Protein AF-A0A176ZAY9-F1 (afdb_monomer)

Nearest PDB structures (foldseek):
  6zvt-assembly1_A  TM=3.114E-01  e=1.699E+00  Nostoc punctiforme
  6zw4-assembly1_SA  TM=3.081E-01  e=3.033E+00  Nostoc punctiforme
  6zw4-assembly1_EB  TM=3.081E-01  e=3.033E+00  Nostoc punctiforme
  6zw4-assembly1_QB  TM=3.081E-01  e=3.033E+00  Nostoc punctiforme
  6zw4-assembly1_CC  TM=3.081E-01  e=3.033E+00  Nostoc punctiforme

Mean predicted aligned error: 6.56 Å

Solvent-accessible surface area (backbone atoms only — not comparable to full-atom values): 14180 Å² total; per-residue (Å²): 135,81,75,88,79,65,66,82,66,85,72,76,60,61,54,69,66,56,54,40,58,75,58,61,39,64,72,71,72,50,91,67,49,77,30,59,47,98,86,69,45,71,36,58,41,98,88,67,48,77,28,38,33,54,53,30,40,31,22,50,51,52,45,52,55,54,42,37,75,42,42,63,56,52,50,48,36,54,52,50,23,52,49,23,52,52,50,31,61,62,43,51,61,55,47,50,53,52,49,52,52,46,51,52,46,42,73,72,73,45,69,80,77,54,73,68,52,55,52,54,49,48,57,48,51,52,50,36,48,52,21,31,55,48,20,26,51,32,28,31,54,46,29,39,53,54,27,53,53,52,51,49,32,32,63,57,36,65,27,71,84,44,44,63,74,35,46,50,66,45,77,84,37,8,50,63,48,44,34,42,23,40,22,47,52,56,76,39,42,72,59,58,75,70,41,81,77,62,51,75,70,55,42,53,28,50,51,46,52,50,40,55,45,62,93,54,80,76,79,54,100,79,44,39,45,70,38,42,56,50,48,34,65,55,7,76,73,38,69,66,43,30,50,46,40,53,45,45,25,54,46,44,41,30,51,57,40,46,73,70,60,129

pLDDT: mean 89.12, std 12.12, range [35.34, 98.62]

Organism: NCBI:txid1497615

Structure (mmCIF, N/CA/C/O backbone):
data_AF-A0A176ZAY9-F1
#
_entry.id   AF-A0A176ZAY9-F1
#
loop_
_atom_site.group_PDB
_atom_site.id
_atom_site.type_symbol
_atom_site.label_atom_id
_atom_site.label_alt_id
_atom_site.label_comp_id
_atom_site.label_asym_id
_atom_site.label_entity_id
_atom_site.label_seq_id
_atom_site.pdbx_PDB_ins_code
_atom_site.Cartn_x
_atom_site.Cartn_y
_atom_site.Cartn_z
_atom_site.occupancy
_atom_site.B_iso_or_equiv
_atom_site.auth_seq_id
_atom_site.auth_comp_id
_atom_site.auth_asym_id
_atom_site.auth_atom_id
_atom_site.pdbx_PDB_model_num
ATOM 1 N N . MET A 1 1 ? -2.050 -6.296 -25.784 1.00 35.72 1 MET A N 1
ATOM 2 C CA . MET A 1 1 ? -2.347 -4.854 -25.916 1.00 35.72 1 MET A CA 1
ATOM 3 C C . MET A 1 1 ? -3.396 -4.526 -24.875 1.00 35.72 1 MET A C 1
ATOM 5 O O . MET A 1 1 ? -4.511 -5.006 -25.009 1.00 35.72 1 MET A O 1
ATOM 9 N N . ILE A 1 2 ? -3.020 -3.829 -23.804 1.00 40.28 2 ILE A N 1
ATOM 10 C CA . ILE A 1 2 ? -3.991 -3.244 -22.875 1.00 40.28 2 ILE A CA 1
ATOM 11 C C . ILE A 1 2 ? -4.245 -1.840 -23.416 1.00 40.28 2 ILE A C 1
ATOM 13 O O . ILE A 1 2 ? -3.297 -1.080 -23.598 1.00 40.28 2 ILE A O 1
ATOM 17 N N . ASP A 1 3 ? -5.491 -1.554 -23.774 1.00 35.34 3 ASP A N 1
ATOM 18 C CA . ASP A 1 3 ? -5.907 -0.250 -24.278 1.00 35.34 3 ASP A CA 1
ATOM 19 C C . ASP A 1 3 ? -5.812 0.783 -23.145 1.00 35.34 3 ASP A C 1
ATOM 21 O O . ASP A 1 3 ? -6.581 0.750 -22.187 1.00 35.34 3 ASP A O 1
ATOM 25 N N . THR A 1 4 ? -4.822 1.671 -23.229 1.00 46.31 4 THR A N 1
ATOM 26 C CA . THR A 1 4 ? -4.553 2.733 -22.249 1.00 46.31 4 THR A CA 1
ATOM 27 C C . THR A 1 4 ? -5.473 3.948 -22.407 1.00 46.31 4 THR A C 1
ATOM 29 O O . THR A 1 4 ? -5.314 4.924 -21.677 1.00 46.31 4 THR A O 1
ATOM 32 N N . THR A 1 5 ? -6.443 3.905 -23.332 1.00 42.66 5 THR A N 1
ATOM 33 C CA . THR A 1 5 ? -7.444 4.969 -23.532 1.00 42.66 5 THR A CA 1
ATOM 34 C C . THR A 1 5 ? -8.812 4.654 -22.934 1.00 42.66 5 THR A C 1
ATOM 36 O O . THR A 1 5 ? -9.703 5.506 -22.955 1.00 42.66 5 THR A O 1
ATOM 39 N N . ALA A 1 6 ? -8.986 3.465 -22.351 1.00 48.03 6 ALA A N 1
ATOM 40 C CA . ALA A 1 6 ? -10.211 3.131 -21.648 1.00 48.03 6 ALA A CA 1
ATOM 41 C C . ALA A 1 6 ? -10.359 4.045 -20.422 1.00 48.03 6 ALA A C 1
ATOM 43 O O . ALA A 1 6 ? -9.563 3.980 -19.482 1.00 48.03 6 ALA A O 1
ATOM 44 N N . GLN A 1 7 ? -11.399 4.890 -20.424 1.00 46.78 7 GLN A N 1
ATOM 45 C CA . GLN A 1 7 ? -11.937 5.458 -19.186 1.00 46.78 7 GLN A CA 1
ATOM 46 C C . GLN A 1 7 ? -12.026 4.345 -18.131 1.00 46.78 7 GLN A C 1
ATOM 48 O O . GLN A 1 7 ? -12.284 3.197 -18.517 1.00 46.78 7 GLN A O 1
ATOM 53 N N . PRO A 1 8 ? -11.829 4.640 -16.827 1.00 52.94 8 PRO A N 1
ATOM 54 C CA . PRO A 1 8 ? -12.069 3.637 -15.800 1.00 52.94 8 PRO A CA 1
ATOM 55 C C . PRO A 1 8 ? -13.447 3.025 -16.090 1.00 52.94 8 PRO A C 1
ATOM 57 O O . PRO A 1 8 ? -14.407 3.792 -16.222 1.00 52.94 8 PRO A O 1
ATOM 60 N N . PRO A 1 9 ? -13.539 1.696 -16.309 1.00 55.09 9 PRO A N 1
ATOM 61 C CA . PRO A 1 9 ? -14.812 1.057 -16.627 1.00 55.09 9 PRO A CA 1
ATOM 62 C C . PRO A 1 9 ? -15.819 1.512 -15.579 1.00 55.09 9 PRO A C 1
ATOM 64 O O . PRO A 1 9 ? -15.410 1.607 -14.420 1.00 55.09 9 PRO A O 1
ATOM 67 N N . GLU A 1 10 ? -17.061 1.843 -15.980 1.00 58.34 10 GLU A N 1
ATOM 68 C CA . GLU A 1 10 ? -18.122 2.314 -15.072 1.00 58.34 10 GLU A CA 1
ATOM 69 C C . GLU A 1 10 ? -17.976 1.602 -13.732 1.00 58.34 10 GLU A C 1
ATOM 71 O O . GLU A 1 10 ? -18.162 0.385 -13.640 1.00 58.34 10 GLU A O 1
ATOM 76 N N . ALA A 1 11 ? -17.476 2.344 -12.741 1.00 63.84 11 ALA A N 1
ATOM 77 C CA . ALA A 1 11 ? -16.848 1.739 -11.584 1.00 63.84 11 ALA A CA 1
ATOM 78 C C . ALA A 1 11 ? -17.949 1.149 -10.711 1.00 63.84 11 ALA A C 1
ATOM 80 O O . ALA A 1 11 ? -18.519 1.826 -9.855 1.00 63.84 11 ALA A O 1
ATOM 81 N N . ARG A 1 12 ? -18.302 -0.111 -10.973 1.00 82.12 12 ARG A N 1
ATOM 82 C CA . ARG A 1 12 ? -19.304 -0.824 -10.196 1.00 82.12 12 ARG A CA 1
ATOM 83 C C . ARG A 1 12 ? -18.754 -0.978 -8.787 1.00 82.12 12 ARG A C 1
ATOM 85 O O . ARG A 1 12 ? -17.844 -1.764 -8.549 1.00 82.12 12 ARG A O 1
ATOM 92 N N . ILE A 1 13 ? -19.308 -0.193 -7.870 1.00 90.62 13 ILE A N 1
ATOM 93 C CA . ILE A 1 13 ? -18.961 -0.244 -6.455 1.00 90.62 13 ILE A CA 1
ATOM 94 C C . ILE A 1 13 ? -19.361 -1.624 -5.936 1.00 90.62 13 ILE A C 1
ATOM 96 O O . ILE A 1 13 ? -20.539 -1.991 -5.994 1.00 90.62 13 ILE A O 1
ATOM 100 N N . THR A 1 14 ? -18.389 -2.377 -5.424 1.00 92.69 14 THR A N 1
ATOM 101 C CA . THR A 1 14 ? -18.628 -3.673 -4.784 1.00 92.69 14 THR A CA 1
ATOM 102 C C . THR A 1 14 ? -19.652 -3.485 -3.658 1.00 92.69 14 THR A C 1
ATOM 104 O O . THR A 1 14 ? -19.497 -2.561 -2.852 1.00 92.69 14 THR A O 1
ATOM 107 N N . PRO A 1 15 ? -20.740 -4.268 -3.591 1.00 95.62 15 PRO A N 1
ATOM 108 C CA . PRO A 1 15 ? -21.687 -4.221 -2.478 1.00 95.62 15 PRO A CA 1
ATOM 109 C C . PRO A 1 15 ? -21.010 -4.420 -1.115 1.00 95.62 15 PRO A C 1
ATOM 111 O O . PRO A 1 15 ? -19.945 -5.022 -1.019 1.00 95.62 15 PRO A O 1
ATOM 114 N N . TYR A 1 16 ? -21.613 -3.878 -0.053 1.00 95.19 16 TYR A N 1
ATOM 115 C CA . TYR A 1 16 ? -21.033 -3.932 1.295 1.00 95.19 16 TYR A CA 1
ATOM 116 C C . TYR A 1 16 ? -20.861 -5.373 1.773 1.00 95.19 16 TYR A C 1
ATOM 118 O O . TYR A 1 16 ? -19.754 -5.784 2.124 1.00 95.19 16 TYR A O 1
ATOM 126 N N . ASP A 1 17 ? -21.945 -6.141 1.695 1.00 95.56 17 ASP A N 1
ATOM 127 C CA . ASP A 1 17 ? -21.980 -7.530 2.143 1.00 95.56 17 ASP A CA 1
ATOM 128 C C . ASP A 1 17 ? -21.009 -8.408 1.350 1.00 95.56 17 ASP A C 1
ATOM 130 O O . ASP A 1 17 ? -20.412 -9.324 1.909 1.00 95.56 17 ASP A O 1
ATOM 134 N N . ASP A 1 18 ? -20.782 -8.100 0.071 1.00 96.69 18 ASP A N 1
ATOM 135 C CA . ASP A 1 18 ? -19.824 -8.828 -0.762 1.00 96.69 18 ASP A CA 1
ATOM 136 C C . ASP A 1 18 ? -18.393 -8.663 -0.233 1.00 96.69 18 ASP A C 1
ATOM 138 O O . ASP A 1 18 ? -17.663 -9.648 -0.139 1.00 96.69 18 ASP A O 1
ATOM 142 N N . VAL A 1 19 ? -18.000 -7.455 0.193 1.00 96.62 19 VAL A N 1
ATOM 143 C CA . VAL A 1 19 ? -16.683 -7.218 0.817 1.00 96.62 19 VAL A CA 1
ATOM 144 C C . VAL A 1 19 ? -16.588 -7.921 2.171 1.00 96.62 19 VAL A C 1
ATOM 146 O O . VAL A 1 19 ? -15.608 -8.619 2.438 1.00 96.62 19 VAL A O 1
ATOM 149 N N . VAL A 1 20 ? -17.611 -7.780 3.020 1.00 97.31 20 VAL A N 1
ATOM 150 C CA . VAL A 1 20 ? -17.654 -8.424 4.345 1.00 97.31 20 VAL A CA 1
ATOM 151 C C . VAL A 1 20 ? -17.528 -9.942 4.230 1.00 97.31 20 VAL A C 1
ATOM 153 O O . VAL A 1 20 ? -16.790 -10.568 4.997 1.00 97.31 20 VAL A O 1
ATOM 156 N N . ASN A 1 21 ? -18.213 -10.540 3.256 1.00 97.06 21 ASN A N 1
ATOM 157 C CA . ASN A 1 21 ? -18.190 -11.976 3.025 1.00 97.06 21 ASN A CA 1
ATOM 158 C C . ASN A 1 21 ? -16.881 -12.443 2.388 1.00 97.06 21 ASN A C 1
ATOM 160 O O . ASN A 1 21 ? -16.306 -13.416 2.876 1.00 97.06 21 ASN A O 1
ATOM 164 N N . ALA A 1 22 ? -16.385 -11.746 1.360 1.00 96.50 22 ALA A N 1
ATOM 165 C CA . ALA A 1 22 ? -15.157 -12.113 0.655 1.00 96.50 22 ALA A CA 1
ATOM 166 C C . ALA A 1 22 ? -13.940 -12.180 1.588 1.00 96.50 22 ALA A C 1
ATOM 168 O O . ALA A 1 22 ? -13.120 -13.086 1.459 1.00 96.50 22 ALA A O 1
ATOM 169 N N . TYR A 1 23 ? -13.852 -11.263 2.556 1.00 97.19 23 TYR A N 1
ATOM 170 C CA . TYR A 1 23 ? -12.728 -11.191 3.495 1.00 97.19 23 TYR A CA 1
ATOM 171 C C . TYR A 1 23 ? -13.061 -11.700 4.904 1.00 97.19 23 TYR A C 1
ATOM 173 O O . TYR A 1 23 ? -12.281 -11.501 5.832 1.00 97.19 23 TYR A O 1
ATOM 181 N N . ASN A 1 24 ? -14.209 -12.366 5.067 1.00 96.06 24 ASN A N 1
ATOM 182 C CA . ASN A 1 24 ? -14.682 -12.949 6.324 1.00 96.06 24 ASN A CA 1
ATOM 183 C C . ASN A 1 24 ? -14.573 -12.001 7.538 1.00 96.06 24 ASN A C 1
ATOM 185 O O . ASN A 1 24 ? -14.065 -12.379 8.593 1.00 96.06 24 ASN A O 1
ATOM 189 N N . LEU A 1 25 ? -15.069 -10.771 7.400 1.00 96.31 25 LEU A N 1
ATOM 190 C CA . LEU A 1 25 ? -15.026 -9.757 8.458 1.00 96.31 25 LEU A CA 1
ATOM 191 C C . LEU A 1 25 ? -16.098 -10.053 9.517 1.00 96.31 25 LEU A C 1
ATOM 193 O O . LEU A 1 25 ? -17.179 -9.472 9.500 1.00 96.31 25 LEU A O 1
ATOM 197 N N . THR A 1 26 ? -15.823 -10.996 10.420 1.00 95.31 26 THR A N 1
ATOM 198 C CA . THR A 1 26 ? -16.832 -11.582 11.325 1.00 95.31 26 THR A CA 1
ATOM 199 C C . THR A 1 26 ? -17.513 -10.565 12.239 1.00 95.31 26 THR A C 1
ATOM 201 O O . THR A 1 26 ? -18.722 -10.660 12.417 1.00 95.31 26 THR A O 1
ATOM 204 N N . ILE A 1 27 ? -16.783 -9.552 12.725 1.00 93.62 27 ILE A N 1
ATOM 205 C CA . ILE A 1 27 ? -17.331 -8.448 13.536 1.00 93.62 27 ILE A CA 1
ATOM 206 C C . ILE A 1 27 ? -18.498 -7.758 12.813 1.00 93.62 27 ILE A C 1
ATOM 208 O O . ILE A 1 27 ? -19.499 -7.427 13.433 1.00 93.62 27 ILE A O 1
ATOM 212 N N . LEU A 1 28 ? -18.401 -7.587 11.492 1.00 94.69 28 LEU A N 1
ATOM 213 C CA . LEU A 1 28 ? -19.408 -6.892 10.683 1.00 94.69 28 LEU A CA 1
ATOM 214 C C . LEU A 1 28 ? -20.600 -7.774 10.284 1.00 94.69 28 LEU A C 1
ATOM 216 O O . LEU A 1 28 ? -21.514 -7.298 9.620 1.00 94.69 28 LEU A O 1
ATOM 220 N N . LYS A 1 29 ? -20.592 -9.060 10.655 1.00 91.69 29 LYS A N 1
ATOM 221 C CA . LYS A 1 29 ? -21.742 -9.962 10.467 1.00 91.69 29 LYS A CA 1
ATOM 222 C C . LYS A 1 29 ? -22.738 -9.875 11.626 1.00 91.69 29 LYS A C 1
ATOM 224 O O . LYS A 1 29 ? -23.839 -10.411 11.527 1.00 91.69 29 LYS A O 1
ATOM 229 N N . GLU A 1 30 ? -22.347 -9.240 12.727 1.00 87.25 30 GLU A N 1
ATOM 230 C CA . GLU A 1 30 ? -23.233 -8.923 13.843 1.00 87.25 30 GLU A CA 1
ATOM 231 C C . GLU A 1 30 ? -24.159 -7.756 13.473 1.00 87.25 30 GLU A C 1
ATOM 233 O O . GLU A 1 30 ? -23.837 -6.940 12.610 1.00 87.25 30 GLU A O 1
ATOM 238 N N . ILE A 1 31 ? -25.323 -7.659 14.121 1.00 80.06 31 ILE A N 1
ATOM 239 C CA . ILE A 1 31 ? -26.228 -6.524 13.906 1.00 80.06 31 ILE A CA 1
ATOM 240 C C . ILE A 1 31 ? -25.588 -5.280 14.534 1.00 80.06 31 ILE A C 1
ATOM 242 O O . ILE A 1 31 ? -25.550 -5.151 15.756 1.00 80.06 31 ILE A O 1
ATOM 246 N N . GLY A 1 32 ? -25.091 -4.366 13.700 1.00 75.25 32 GLY A N 1
ATOM 247 C CA . GLY A 1 32 ? -24.622 -3.055 14.143 1.00 75.25 32 GLY A CA 1
ATOM 248 C C . GLY A 1 32 ? -25.780 -2.079 14.320 1.00 75.25 32 GLY A C 1
ATOM 249 O O . GLY A 1 32 ? -26.279 -1.543 13.331 1.00 75.25 32 GLY A O 1
ATOM 250 N N . ASP A 1 33 ? -26.185 -1.825 15.563 1.00 82.31 33 ASP A N 1
ATOM 251 C CA . ASP A 1 33 ? -27.108 -0.734 15.907 1.00 82.31 33 ASP A CA 1
ATOM 252 C C . ASP A 1 33 ? -26.337 0.519 16.359 1.00 82.31 33 ASP A C 1
ATOM 254 O O . ASP A 1 33 ? -25.120 0.483 16.542 1.00 82.31 33 ASP A O 1
ATOM 258 N N . TRP A 1 34 ? -27.016 1.651 16.499 1.00 87.00 34 TRP A N 1
ATOM 259 C CA . TRP A 1 34 ? -26.411 2.889 16.982 1.00 87.00 34 TRP A CA 1
ATOM 260 C C . TRP A 1 34 ? -26.044 2.732 18.459 1.00 87.00 34 TRP A C 1
ATOM 262 O O . TRP A 1 34 ? -26.856 2.279 19.266 1.00 87.00 34 TRP A O 1
ATOM 272 N N . SER A 1 35 ? -24.817 3.106 18.823 1.00 86.62 35 SER A N 1
ATOM 273 C CA . SER A 1 35 ? -24.391 3.031 20.220 1.00 86.62 35 SER A CA 1
ATOM 274 C C . SER A 1 35 ? -24.955 4.185 21.033 1.00 86.62 35 SER A C 1
ATOM 276 O O . SER A 1 35 ? -24.850 5.345 20.631 1.00 86.62 35 SER A O 1
ATOM 278 N N . LEU A 1 36 ? -25.505 3.854 22.201 1.00 89.12 36 LEU A N 1
ATOM 279 C CA . LEU A 1 36 ? -25.971 4.811 23.198 1.00 89.12 36 LEU A CA 1
ATOM 280 C C . LEU A 1 36 ? -25.027 4.815 24.401 1.00 89.12 36 LEU A C 1
ATOM 282 O O . LEU A 1 36 ? -24.521 3.765 24.801 1.00 89.12 36 LEU A O 1
ATOM 286 N N . ASP A 1 37 ? -24.780 5.989 24.967 1.00 87.69 37 ASP A N 1
ATOM 287 C CA . ASP A 1 37 ? -24.048 6.127 26.220 1.00 87.69 37 ASP A CA 1
ATOM 288 C C . ASP A 1 37 ? -24.956 5.871 27.441 1.00 87.69 37 ASP A C 1
ATOM 290 O O . ASP A 1 37 ? -26.116 5.461 27.330 1.00 87.69 37 ASP A O 1
ATOM 294 N N . SER A 1 38 ? -24.424 6.096 28.645 1.00 88.19 38 SER A N 1
ATOM 295 C CA . SER A 1 38 ? -25.166 5.881 29.890 1.00 88.19 38 SER A CA 1
ATOM 296 C C . SER A 1 38 ? -26.320 6.866 30.115 1.00 88.19 38 SER A C 1
ATOM 298 O O . SER A 1 38 ? -27.149 6.609 30.991 1.00 88.19 38 SER A O 1
ATOM 300 N N . THR A 1 39 ? -26.400 7.966 29.358 1.00 88.88 39 THR A N 1
ATOM 301 C CA . THR A 1 39 ? -27.517 8.923 29.400 1.00 88.88 39 THR A CA 1
ATOM 302 C C . THR A 1 39 ? -28.571 8.635 28.333 1.00 88.88 39 THR A C 1
ATOM 304 O O . THR A 1 39 ? -29.651 9.224 28.380 1.00 88.88 39 THR A O 1
ATOM 307 N N . GLY A 1 40 ? -28.314 7.672 27.442 1.00 87.31 40 GLY A N 1
ATOM 308 C CA . GLY A 1 40 ? -29.183 7.351 26.313 1.00 87.31 40 GLY A CA 1
ATOM 309 C C . GLY A 1 40 ? -28.950 8.262 25.107 1.00 87.31 40 GLY A C 1
ATOM 310 O O . GLY A 1 40 ? -29.775 8.263 24.193 1.00 87.31 40 GLY A O 1
ATOM 311 N N . ASP A 1 41 ? -27.854 9.023 25.101 1.00 89.44 41 ASP A N 1
ATOM 312 C CA . ASP A 1 41 ? -27.439 9.844 23.972 1.00 89.44 41 ASP A CA 1
ATOM 313 C C . ASP A 1 41 ? -26.576 9.029 23.009 1.00 89.44 41 ASP A C 1
ATOM 315 O O . ASP A 1 41 ? -25.966 8.023 23.371 1.00 89.44 41 ASP A O 1
ATOM 319 N N . LEU A 1 42 ? -26.518 9.461 21.750 1.00 91.12 42 LEU A N 1
ATOM 320 C CA . LEU A 1 42 ? -25.703 8.786 20.747 1.00 91.12 42 LEU A CA 1
ATOM 321 C C . LEU A 1 42 ? -24.220 8.966 21.038 1.00 91.12 42 LEU A C 1
ATOM 323 O O . LEU A 1 42 ? -23.716 10.089 21.099 1.00 91.12 42 LEU A O 1
ATOM 327 N N . VAL A 1 43 ? -23.510 7.843 21.122 1.00 90.62 43 VAL A N 1
ATOM 328 C CA . VAL A 1 43 ? -22.051 7.845 21.152 1.00 90.62 43 VAL A CA 1
ATOM 329 C C . VAL A 1 43 ? -21.563 8.410 19.826 1.00 90.62 43 VAL A C 1
ATOM 331 O O . VAL A 1 43 ? -21.842 7.861 18.760 1.00 90.62 43 VAL A O 1
ATOM 334 N N . MET A 1 44 ? -20.818 9.508 19.895 1.00 89.50 44 MET A N 1
ATOM 335 C CA . MET A 1 44 ? -20.215 10.136 18.727 1.00 89.50 44 MET A CA 1
ATOM 336 C C . MET A 1 44 ? -18.772 9.671 18.557 1.00 89.50 44 MET A C 1
ATOM 338 O O . MET A 1 44 ? -18.006 9.547 19.513 1.00 89.50 44 MET A O 1
ATOM 342 N N . THR A 1 45 ? -18.381 9.455 17.309 1.00 86.75 45 THR A N 1
ATOM 343 C CA . THR A 1 45 ? -16.987 9.270 16.917 1.00 86.75 45 THR A CA 1
ATOM 344 C C . THR A 1 45 ? -16.194 10.563 17.124 1.00 86.75 45 THR A C 1
ATOM 346 O O . THR A 1 45 ? -16.749 11.648 17.308 1.00 86.75 45 THR A O 1
ATOM 349 N N . ARG A 1 46 ? -14.864 10.480 17.011 1.00 83.00 46 ARG A N 1
ATOM 350 C CA . ARG A 1 46 ? -13.979 11.652 17.091 1.00 83.00 46 ARG A CA 1
ATOM 351 C C . ARG A 1 46 ? -14.283 12.734 16.042 1.00 83.00 46 ARG A C 1
ATOM 353 O O . ARG A 1 46 ? -13.940 13.890 16.271 1.00 83.00 46 ARG A O 1
ATOM 360 N N . ASP A 1 47 ? -14.910 12.373 14.922 1.00 84.25 47 ASP A N 1
ATOM 361 C CA . ASP A 1 47 ? -15.295 13.334 13.879 1.00 84.25 47 ASP A CA 1
ATOM 362 C C . ASP A 1 47 ? -16.690 13.943 14.106 1.00 84.25 47 ASP A C 1
ATOM 364 O O . ASP A 1 47 ? -17.090 14.831 13.360 1.00 84.25 47 ASP A O 1
ATOM 368 N N . GLY A 1 48 ? -17.430 13.484 15.121 1.00 85.19 48 GLY A N 1
ATOM 369 C CA . GLY A 1 48 ? -18.796 13.931 15.402 1.00 85.19 48 GLY A CA 1
ATOM 370 C C . GLY A 1 48 ? -19.899 13.135 14.697 1.00 85.19 48 GLY A C 1
ATOM 371 O O . GLY A 1 48 ? -21.065 13.493 14.835 1.00 85.19 48 GLY A O 1
ATOM 372 N N . ASP A 1 49 ? -19.563 12.062 13.975 1.00 87.25 49 ASP A N 1
ATOM 373 C CA . ASP A 1 49 ? -20.554 11.139 13.404 1.00 87.25 49 ASP A CA 1
ATOM 374 C C . ASP A 1 49 ? -21.055 10.141 14.464 1.00 87.25 49 ASP A C 1
ATOM 376 O O . ASP A 1 49 ? -20.237 9.714 15.287 1.00 87.25 49 ASP A O 1
ATOM 380 N N . PRO A 1 50 ? -22.325 9.691 14.429 1.00 89.12 50 PRO A N 1
ATOM 381 C CA . PRO A 1 50 ? -22.808 8.615 15.296 1.00 89.12 50 PRO A CA 1
ATOM 382 C C . PRO A 1 50 ? -22.001 7.322 15.123 1.00 89.12 50 PRO A C 1
ATOM 384 O O . PRO A 1 50 ? -21.675 6.919 14.005 1.00 89.12 50 PRO A O 1
ATOM 387 N N . GLN A 1 51 ? -21.687 6.653 16.231 1.00 90.44 51 GLN A N 1
ATOM 388 C CA . GLN A 1 51 ? -20.971 5.382 16.227 1.00 90.44 51 GLN A CA 1
ATOM 389 C C . GLN A 1 51 ? -21.930 4.211 15.971 1.00 90.44 51 GLN A C 1
ATOM 391 O O . GLN A 1 51 ? -22.905 4.015 16.701 1.00 90.44 51 GLN A O 1
ATOM 396 N N . HIS A 1 52 ? -21.607 3.391 14.971 1.00 88.25 52 HIS A N 1
ATOM 397 C CA . HIS A 1 52 ? -22.290 2.124 14.710 1.00 88.25 52 HIS A CA 1
ATOM 398 C C . HIS A 1 52 ? -21.633 0.979 15.482 1.00 88.25 52 HIS A C 1
ATOM 400 O O . HIS A 1 52 ? -20.453 0.704 15.281 1.00 88.25 52 HIS A O 1
ATOM 406 N N . GLY A 1 53 ? -22.390 0.280 16.324 1.00 90.69 53 GLY A N 1
ATOM 407 C CA . GLY A 1 53 ? -21.862 -0.759 17.204 1.00 90.69 53 GLY A CA 1
ATOM 408 C C . GLY A 1 53 ? -20.765 -0.210 18.120 1.00 90.69 53 GLY A C 1
ATOM 409 O O . GLY A 1 53 ? -20.716 0.987 18.415 1.00 90.69 53 GLY A O 1
ATOM 410 N N . ASP A 1 54 ? -19.859 -1.070 18.571 1.00 91.56 54 ASP A N 1
ATOM 411 C CA . ASP A 1 54 ? -18.676 -0.638 19.320 1.00 91.56 54 ASP A CA 1
ATOM 412 C C . ASP A 1 54 ? -17.591 -0.008 18.420 1.00 91.56 54 ASP A C 1
ATOM 414 O O . ASP A 1 54 ? -17.712 0.061 17.195 1.00 91.56 54 ASP A O 1
ATOM 418 N N . ILE A 1 55 ? -16.502 0.463 19.038 1.00 92.81 55 ILE A N 1
ATOM 419 C CA . ILE A 1 55 ? -15.392 1.120 18.333 1.00 92.81 55 ILE A CA 1
ATOM 420 C C . ILE A 1 55 ? -14.799 0.235 17.226 1.00 92.81 55 ILE A C 1
ATOM 422 O O . ILE A 1 55 ? -14.460 0.737 16.154 1.00 92.81 55 ILE A O 1
ATOM 426 N N . ALA A 1 56 ? -14.708 -1.079 17.455 1.00 94.56 56 ALA A N 1
ATOM 427 C CA . ALA A 1 56 ? -14.095 -2.022 16.531 1.00 94.56 56 ALA A CA 1
ATOM 428 C C . ALA A 1 56 ? -15.012 -2.288 15.334 1.00 94.56 56 ALA A C 1
ATOM 430 O O . ALA A 1 56 ? -14.547 -2.276 14.190 1.00 94.56 56 ALA A O 1
ATOM 431 N N . TYR A 1 57 ? -16.312 -2.459 15.591 1.00 95.38 57 TYR A N 1
ATOM 432 C CA . TYR A 1 57 ? -17.332 -2.540 14.552 1.00 95.38 57 TYR A CA 1
ATOM 433 C C . TYR A 1 57 ? -17.327 -1.275 13.692 1.00 95.38 57 TYR A C 1
ATOM 435 O O . TYR A 1 57 ? -17.178 -1.360 12.471 1.00 95.38 57 TYR A O 1
ATOM 443 N N . ASN A 1 58 ? -17.419 -0.096 14.312 1.00 94.44 58 ASN A N 1
ATOM 444 C CA . ASN A 1 58 ? -17.482 1.175 13.598 1.00 94.44 58 ASN A CA 1
ATOM 445 C C . ASN A 1 58 ? -16.237 1.415 12.731 1.00 94.44 58 ASN A C 1
ATOM 447 O O . ASN A 1 58 ? -16.351 1.808 11.568 1.00 94.44 58 ASN A O 1
ATOM 451 N N . GLY A 1 59 ? -15.044 1.146 13.273 1.00 95.00 59 GLY A N 1
ATOM 452 C CA . GLY A 1 59 ? -13.785 1.292 12.543 1.00 95.00 59 GLY A CA 1
ATOM 453 C C . GLY A 1 59 ? -13.721 0.396 11.305 1.00 95.00 59 GLY A C 1
ATOM 454 O O . GLY A 1 59 ? -13.409 0.870 10.209 1.00 95.00 59 GLY A O 1
ATOM 455 N N . LEU A 1 60 ? -14.078 -0.887 11.440 1.00 96.44 60 LEU A N 1
ATOM 456 C CA . LEU A 1 60 ? -14.137 -1.804 10.298 1.00 96.44 60 LEU A CA 1
ATOM 457 C C . LEU A 1 60 ? -15.222 -1.415 9.292 1.00 96.44 60 LEU A C 1
ATOM 459 O O . LEU A 1 60 ? -14.983 -1.486 8.087 1.00 96.44 60 LEU A O 1
ATOM 463 N N . PHE A 1 61 ? -16.390 -0.975 9.762 1.00 95.50 61 PHE A N 1
ATOM 464 C CA . PHE A 1 61 ? -17.475 -0.512 8.902 1.00 95.50 61 PHE A CA 1
ATOM 465 C C . PHE A 1 61 ? -17.002 0.646 8.017 1.00 95.50 61 PHE A C 1
ATOM 467 O O . PHE A 1 61 ? -17.130 0.584 6.792 1.00 95.50 61 PHE A O 1
ATOM 474 N N . ARG A 1 62 ? -16.376 1.668 8.613 1.00 94.69 62 ARG A N 1
ATOM 475 C CA . ARG A 1 62 ? -15.830 2.821 7.881 1.00 94.69 62 ARG A CA 1
ATOM 476 C C . ARG A 1 62 ? -14.727 2.416 6.909 1.00 94.69 62 ARG A C 1
ATOM 478 O O . ARG A 1 62 ? -14.720 2.905 5.778 1.00 94.69 62 ARG A O 1
ATOM 485 N N . LEU A 1 63 ? -13.843 1.495 7.304 1.00 96.81 63 LEU A N 1
ATOM 486 C CA . LEU A 1 63 ? -12.816 0.958 6.411 1.00 96.81 63 LEU A CA 1
ATOM 487 C C . LEU A 1 63 ? -13.439 0.277 5.190 1.00 96.81 63 LEU A C 1
ATOM 489 O O . LEU A 1 63 ? -13.019 0.561 4.070 1.00 96.81 63 LEU A O 1
ATOM 493 N N . VAL A 1 64 ? -14.449 -0.580 5.374 1.00 97.12 64 VAL A N 1
ATOM 494 C CA . VAL A 1 64 ? -15.139 -1.249 4.258 1.00 97.12 64 VAL A CA 1
ATOM 495 C C . VAL A 1 64 ? -15.793 -0.221 3.337 1.00 97.12 64 VAL A C 1
ATOM 497 O O . VAL A 1 64 ? -15.649 -0.316 2.121 1.00 97.12 64 VAL A O 1
ATOM 500 N N . GLN A 1 65 ? -16.453 0.801 3.885 1.00 94.88 65 GLN A N 1
ATOM 501 C CA . GLN A 1 65 ? -17.053 1.872 3.084 1.00 94.88 65 GLN A CA 1
ATOM 502 C C . GLN A 1 65 ? -16.003 2.617 2.246 1.00 94.88 65 GLN A C 1
ATOM 504 O O . GLN A 1 65 ? -16.163 2.749 1.032 1.00 94.88 65 GLN A O 1
ATOM 509 N N . MET A 1 66 ? -14.895 3.040 2.863 1.00 94.69 66 MET A N 1
ATOM 510 C CA . MET A 1 66 ? -13.785 3.685 2.155 1.00 94.69 66 MET A CA 1
ATOM 511 C C . MET A 1 66 ? -13.169 2.772 1.091 1.00 94.69 66 MET A C 1
ATOM 513 O O . MET A 1 66 ? -12.869 3.226 -0.017 1.00 94.69 66 MET A O 1
ATOM 517 N N . TRP A 1 67 ? -12.996 1.486 1.404 1.00 95.69 67 TRP A N 1
ATOM 518 C CA . TRP A 1 67 ? -12.467 0.504 0.466 1.00 95.69 67 TRP A CA 1
ATOM 519 C C . TRP A 1 67 ? -13.364 0.380 -0.759 1.00 95.69 67 TRP A C 1
ATOM 521 O O . TRP A 1 67 ? -12.883 0.534 -1.870 1.00 95.69 67 TRP A O 1
ATOM 531 N N . ARG A 1 68 ? -14.674 0.190 -0.587 1.00 95.62 68 ARG A N 1
ATOM 532 C CA . ARG A 1 68 ? -15.621 0.017 -1.704 1.00 95.62 68 ARG A CA 1
ATOM 533 C C . ARG A 1 68 ? -15.594 1.178 -2.696 1.00 95.62 68 ARG A C 1
ATOM 535 O O . ARG A 1 68 ? -15.713 0.961 -3.898 1.00 95.62 68 ARG A O 1
ATOM 542 N N . TYR A 1 69 ? -15.431 2.404 -2.204 1.00 93.69 69 TYR A N 1
ATOM 543 C CA . TYR A 1 69 ? -15.364 3.595 -3.056 1.00 93.69 69 TYR A CA 1
ATOM 544 C C . TYR A 1 69 ? -14.007 3.753 -3.751 1.00 93.69 69 TYR A C 1
ATOM 546 O O . TYR A 1 69 ? -13.929 4.279 -4.861 1.00 93.69 69 TYR A O 1
ATOM 554 N N . SER A 1 70 ? -12.930 3.292 -3.114 1.00 94.56 70 SER A N 1
ATOM 555 C CA . SER A 1 70 ? -11.571 3.413 -3.647 1.00 94.56 70 SER A CA 1
ATOM 556 C C . SER A 1 70 ? -11.128 2.203 -4.474 1.00 94.56 70 SER A C 1
ATOM 558 O O . SER A 1 70 ? -10.299 2.368 -5.365 1.00 94.56 70 SER A O 1
ATOM 560 N N . GLU A 1 71 ? -11.703 1.019 -4.260 1.00 94.62 71 GLU A N 1
ATOM 561 C CA . GLU A 1 71 ? -11.273 -0.259 -4.839 1.00 94.62 71 GLU A CA 1
ATOM 562 C C . GLU A 1 71 ? -11.082 -0.207 -6.361 1.00 94.62 71 GLU A C 1
ATOM 564 O O . GLU A 1 71 ? -10.013 -0.623 -6.812 1.00 94.62 71 GLU A O 1
ATOM 569 N N . PRO A 1 72 ? -12.018 0.328 -7.173 1.00 94.00 72 PRO A N 1
ATOM 570 C CA . PRO A 1 72 ? -11.828 0.393 -8.624 1.00 94.00 72 PRO A CA 1
ATOM 571 C C . PRO A 1 72 ? -10.561 1.165 -9.022 1.00 94.00 72 PRO A C 1
ATOM 573 O O . PRO A 1 72 ? -9.843 0.770 -9.941 1.00 94.00 72 PRO A O 1
ATOM 576 N N . HIS A 1 73 ? -10.240 2.226 -8.281 1.00 93.94 73 HIS A N 1
ATOM 577 C CA . HIS A 1 73 ? -9.044 3.033 -8.501 1.00 93.94 73 HIS A CA 1
ATOM 578 C C . HIS A 1 73 ? -7.787 2.320 -8.001 1.00 93.94 73 HIS A C 1
ATOM 580 O O . HIS A 1 73 ? -6.772 2.320 -8.692 1.00 93.94 73 HIS A O 1
ATOM 586 N N . LEU A 1 74 ? -7.847 1.660 -6.839 1.00 95.50 74 LEU A N 1
ATOM 587 C CA . LEU A 1 74 ? -6.727 0.866 -6.324 1.00 95.50 74 LEU A CA 1
ATOM 588 C C . LEU A 1 74 ? -6.372 -0.278 -7.292 1.00 95.50 74 LEU A C 1
ATOM 590 O O . LEU A 1 74 ? -5.195 -0.498 -7.579 1.00 95.50 74 LEU A O 1
ATOM 594 N N . ARG A 1 75 ? -7.385 -0.946 -7.862 1.00 95.50 75 ARG A N 1
ATOM 595 C CA . ARG A 1 75 ? -7.229 -1.965 -8.912 1.00 95.50 75 ARG A CA 1
ATOM 596 C C . ARG A 1 75 ? -6.591 -1.391 -10.166 1.00 95.50 75 ARG A C 1
ATOM 598 O O . ARG A 1 75 ? -5.660 -1.991 -10.695 1.00 95.50 75 ARG A O 1
ATOM 605 N N . TYR A 1 76 ? -7.059 -0.230 -10.621 1.00 94.31 76 TYR A N 1
ATOM 606 C CA . TYR A 1 76 ? -6.486 0.449 -11.779 1.00 94.31 76 TYR A CA 1
ATOM 607 C C . TYR A 1 76 ? -5.005 0.792 -11.567 1.00 94.31 76 TYR A C 1
ATOM 609 O O . TYR A 1 76 ? -4.185 0.499 -12.436 1.00 94.31 76 TYR A O 1
ATOM 617 N N . LEU A 1 77 ? -4.638 1.345 -10.405 1.00 95.69 77 LEU A N 1
ATOM 618 C CA . LEU A 1 77 ? -3.242 1.641 -10.062 1.00 95.69 77 LEU A CA 1
ATOM 619 C C . LEU A 1 77 ? -2.383 0.369 -10.072 1.00 95.69 77 LEU A C 1
ATOM 621 O O . LEU A 1 77 ? -1.320 0.352 -10.693 1.00 95.69 77 LEU A O 1
ATOM 625 N N . PHE A 1 78 ? -2.863 -0.707 -9.441 1.00 96.12 78 PHE A N 1
ATOM 626 C CA . PHE A 1 78 ? -2.151 -1.986 -9.385 1.00 96.12 78 PHE A CA 1
ATOM 627 C C . PHE A 1 78 ? -1.965 -2.607 -10.779 1.00 96.12 78 PHE A C 1
ATOM 629 O O . PHE A 1 78 ? -0.866 -3.033 -11.133 1.00 96.12 78 PHE A O 1
ATOM 636 N N . ALA A 1 79 ? -3.019 -2.620 -11.599 1.00 95.75 79 ALA A N 1
ATOM 637 C CA . ALA A 1 79 ? -2.970 -3.146 -12.960 1.00 95.75 79 ALA A CA 1
ATOM 638 C C . ALA A 1 79 ? -2.053 -2.311 -13.865 1.00 95.75 79 ALA A C 1
ATOM 640 O O . ALA A 1 79 ? -1.256 -2.867 -14.619 1.00 95.75 79 ALA A O 1
ATOM 641 N N . THR A 1 80 ? -2.118 -0.981 -13.757 1.00 95.56 80 THR A N 1
ATOM 642 C CA . THR A 1 80 ? -1.270 -0.067 -14.535 1.00 95.56 80 THR A CA 1
ATOM 643 C C . THR A 1 80 ? 0.201 -0.243 -14.167 1.00 95.56 80 THR A C 1
ATOM 645 O O . THR A 1 80 ? 1.040 -0.346 -15.058 1.00 95.56 80 THR A O 1
ATOM 648 N N . MET A 1 81 ? 0.519 -0.373 -12.874 1.00 95.38 81 MET A N 1
ATOM 649 C CA . MET A 1 81 ? 1.865 -0.719 -12.406 1.00 95.38 81 MET A CA 1
ATOM 650 C C . MET A 1 81 ? 2.360 -2.024 -13.051 1.00 95.38 81 MET A C 1
ATOM 652 O O . MET A 1 81 ? 3.442 -2.044 -13.634 1.00 95.38 81 MET A O 1
ATOM 656 N N . GLY A 1 82 ? 1.562 -3.098 -13.010 1.00 93.31 82 GLY A N 1
ATOM 657 C CA . GLY A 1 82 ? 1.914 -4.372 -13.650 1.00 93.31 82 GLY A CA 1
ATOM 658 C C . GLY A 1 82 ? 2.100 -4.261 -15.170 1.00 93.31 82 GLY A C 1
ATOM 659 O O . GLY A 1 82 ? 3.013 -4.868 -15.738 1.00 93.31 82 GLY A O 1
ATOM 660 N N . GLY A 1 83 ? 1.284 -3.433 -15.829 1.00 93.31 83 GLY A N 1
ATOM 661 C CA . GLY A 1 83 ? 1.411 -3.110 -17.250 1.00 93.31 83 GLY A CA 1
ATOM 662 C C . GLY A 1 83 ? 2.726 -2.402 -17.583 1.00 93.31 83 GLY A C 1
ATOM 663 O O . GLY A 1 83 ? 3.401 -2.798 -18.530 1.00 93.31 83 GLY A O 1
ATOM 664 N N . MET A 1 84 ? 3.133 -1.421 -16.771 1.00 93.38 84 MET A N 1
ATOM 665 C CA . MET A 1 84 ? 4.407 -0.709 -16.937 1.00 93.38 84 MET A CA 1
ATOM 666 C C . MET A 1 84 ? 5.610 -1.645 -16.765 1.00 93.38 84 MET A C 1
ATOM 668 O O . MET A 1 84 ? 6.534 -1.616 -17.575 1.00 93.38 84 MET A O 1
ATOM 672 N N . LEU A 1 85 ? 5.580 -2.541 -15.773 1.00 90.69 85 LEU A N 1
ATOM 673 C CA . LEU A 1 85 ? 6.637 -3.546 -15.590 1.00 90.69 85 LEU A CA 1
ATOM 674 C C . LEU A 1 85 ? 6.716 -4.514 -16.777 1.00 90.69 85 LEU A C 1
ATOM 676 O O . LEU A 1 85 ? 7.800 -4.817 -17.268 1.00 90.69 85 LEU A O 1
ATOM 680 N N . SER A 1 86 ? 5.564 -4.948 -17.289 1.00 90.69 86 SER A N 1
ATOM 681 C CA . SER A 1 86 ? 5.501 -5.804 -18.481 1.00 90.69 86 SER A CA 1
ATOM 682 C C . SER A 1 86 ? 6.033 -5.083 -19.723 1.00 90.69 86 SER A C 1
ATOM 684 O O . SER A 1 86 ? 6.751 -5.675 -20.526 1.00 90.69 86 SER A O 1
ATOM 686 N N . GLN A 1 87 ? 5.717 -3.793 -19.870 1.00 90.25 87 GLN A N 1
ATOM 687 C CA . GLN A 1 87 ? 6.224 -2.956 -20.953 1.00 90.25 87 GLN A CA 1
ATOM 688 C C . GLN A 1 87 ? 7.743 -2.790 -20.879 1.00 90.25 87 GLN A C 1
ATOM 690 O O . GLN A 1 87 ? 8.395 -2.878 -21.915 1.00 90.25 87 GLN A O 1
ATOM 695 N N . ARG A 1 88 ? 8.309 -2.579 -19.683 1.00 89.12 88 ARG A N 1
ATOM 696 C CA . ARG A 1 88 ? 9.764 -2.534 -19.480 1.00 89.12 88 ARG A CA 1
ATOM 697 C C . ARG A 1 88 ? 10.416 -3.824 -19.979 1.00 89.12 88 ARG A C 1
ATOM 699 O O . ARG A 1 88 ? 11.311 -3.742 -20.807 1.00 89.12 88 ARG A O 1
ATOM 706 N N . ASN A 1 89 ? 9.928 -4.984 -19.542 1.00 86.44 89 ASN A N 1
ATOM 707 C CA . ASN A 1 89 ? 10.503 -6.274 -19.939 1.00 86.44 89 ASN A CA 1
ATOM 708 C C . ASN A 1 89 ? 10.432 -6.488 -21.461 1.00 86.44 89 ASN A C 1
ATOM 710 O O . ASN A 1 89 ? 11.371 -6.989 -22.065 1.00 86.44 89 ASN A O 1
ATOM 714 N N . ALA A 1 90 ? 9.346 -6.052 -22.109 1.00 88.19 90 ALA A N 1
ATOM 715 C CA . ALA A 1 90 ? 9.221 -6.120 -23.567 1.00 88.19 90 ALA A CA 1
ATOM 716 C C . ALA A 1 90 ? 10.173 -5.163 -24.317 1.00 88.19 90 ALA A C 1
ATOM 718 O O . ALA A 1 90 ? 10.409 -5.340 -25.511 1.00 88.19 90 ALA A O 1
ATOM 719 N N . LEU A 1 91 ? 10.696 -4.128 -23.650 1.00 89.69 91 LEU A N 1
ATOM 720 C CA . LEU A 1 91 ? 11.667 -3.197 -24.229 1.00 89.69 91 LEU A CA 1
ATOM 721 C C . LEU A 1 91 ? 13.107 -3.713 -24.143 1.00 89.69 91 LEU A C 1
ATOM 723 O O . LEU A 1 91 ? 13.949 -3.198 -24.876 1.00 89.69 91 LEU A O 1
ATOM 727 N N . ASP A 1 92 ? 13.388 -4.736 -23.333 1.00 86.81 92 ASP A N 1
ATOM 728 C CA . ASP A 1 92 ? 14.719 -5.354 -23.269 1.00 86.81 92 ASP A CA 1
ATOM 729 C C . ASP A 1 92 ? 15.091 -5.997 -24.617 1.00 86.81 92 ASP A C 1
ATOM 731 O O . ASP A 1 92 ? 16.198 -5.804 -25.118 1.00 86.81 92 ASP A O 1
ATOM 735 N N . ASP A 1 93 ? 14.133 -6.653 -25.280 1.00 87.31 93 ASP A N 1
ATOM 736 C CA . ASP A 1 93 ? 14.316 -7.193 -26.635 1.00 87.31 93 ASP A CA 1
ATOM 737 C C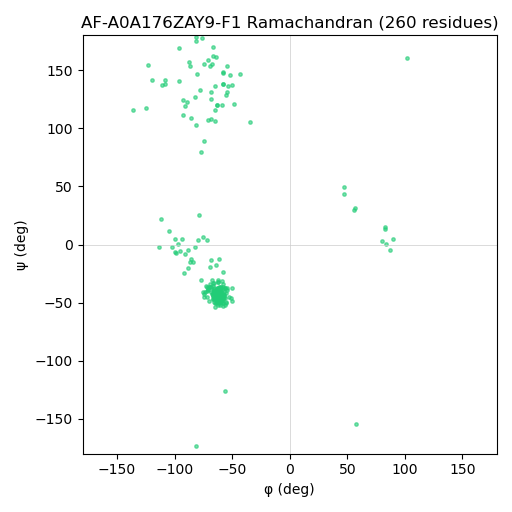 . ASP A 1 93 ? 14.581 -6.084 -27.665 1.00 87.31 93 ASP A C 1
ATOM 739 O O . ASP A 1 93 ? 15.410 -6.233 -28.565 1.00 87.31 93 ASP A O 1
ATOM 743 N N . ALA A 1 94 ? 13.906 -4.938 -27.522 1.00 86.94 94 ALA A N 1
ATOM 744 C CA . ALA A 1 94 ? 14.124 -3.785 -28.391 1.00 86.94 94 ALA A CA 1
ATOM 745 C C . ALA A 1 94 ? 15.510 -3.160 -28.169 1.00 86.94 94 ALA A C 1
ATOM 747 O O . ALA A 1 94 ? 16.145 -2.728 -29.131 1.00 86.94 94 ALA A O 1
ATOM 748 N N . LEU A 1 95 ? 15.995 -3.136 -26.924 1.00 88.50 95 LEU A N 1
ATOM 749 C CA . LEU A 1 95 ? 17.332 -2.655 -26.588 1.00 88.50 95 LEU A CA 1
ATOM 750 C C . LEU A 1 95 ? 18.411 -3.569 -27.178 1.00 88.50 95 LEU A C 1
ATOM 752 O O . LEU A 1 95 ? 19.352 -3.077 -27.801 1.00 88.50 95 LEU A O 1
ATOM 756 N N . ASN A 1 96 ? 18.234 -4.887 -27.054 1.00 89.12 96 ASN A N 1
ATOM 757 C CA . ASN A 1 96 ? 19.123 -5.876 -27.664 1.00 89.12 96 ASN A CA 1
ATOM 758 C C . ASN A 1 96 ? 19.173 -5.708 -29.188 1.00 89.12 96 ASN A C 1
ATOM 760 O O . ASN A 1 96 ? 20.258 -5.614 -29.752 1.00 89.12 96 ASN A O 1
ATOM 764 N N . ALA A 1 97 ? 18.021 -5.537 -29.845 1.00 88.75 97 ALA A N 1
ATOM 765 C CA . ALA A 1 97 ? 17.963 -5.314 -31.290 1.00 88.75 97 ALA A CA 1
ATOM 766 C C . ALA A 1 97 ? 18.694 -4.030 -31.738 1.00 88.75 97 ALA A C 1
ATOM 768 O O . ALA A 1 97 ? 19.320 -4.003 -32.801 1.00 88.75 97 ALA A O 1
ATOM 769 N N . VAL A 1 98 ? 18.637 -2.959 -30.937 1.00 88.00 98 VAL A N 1
ATOM 770 C CA . VAL A 1 98 ? 19.409 -1.729 -31.188 1.00 88.00 98 VAL A CA 1
ATOM 771 C C . VAL A 1 98 ? 20.914 -1.990 -31.041 1.00 88.00 98 VAL A C 1
ATOM 773 O O . VAL A 1 98 ? 21.696 -1.527 -31.875 1.00 88.00 98 VAL A O 1
ATOM 776 N N . GLY A 1 99 ? 21.317 -2.760 -30.025 1.00 86.50 99 GLY A N 1
ATOM 777 C CA . GLY A 1 99 ? 22.704 -3.172 -29.800 1.00 86.50 99 GLY A CA 1
ATOM 778 C C . GLY A 1 99 ? 23.268 -4.045 -30.923 1.00 86.50 99 GLY A C 1
ATOM 779 O O . GLY A 1 99 ? 24.350 -3.755 -31.434 1.00 86.50 99 GLY A O 1
ATOM 780 N N . ASP A 1 100 ? 22.513 -5.050 -31.366 1.00 88.38 100 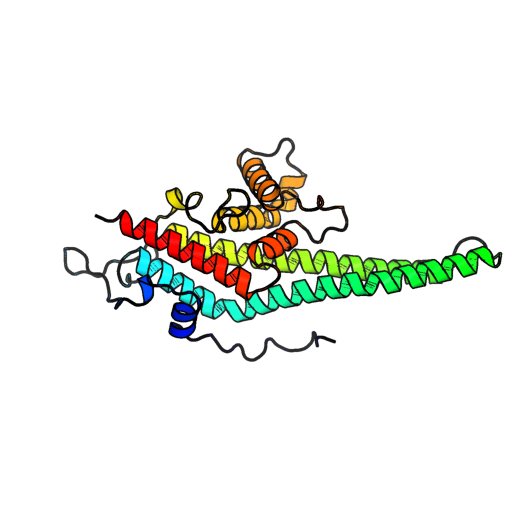ASP A N 1
ATOM 781 C CA . ASP A 1 100 ? 22.897 -5.953 -32.456 1.00 88.38 100 ASP A CA 1
ATOM 782 C C . ASP A 1 100 ? 23.129 -5.180 -33.757 1.00 88.38 100 ASP A C 1
ATOM 784 O O . ASP A 1 100 ? 24.145 -5.360 -34.433 1.00 88.38 100 ASP A O 1
ATOM 788 N N . LYS A 1 101 ? 22.237 -4.234 -34.071 1.00 84.56 101 LYS A N 1
ATOM 789 C CA . LYS A 1 101 ? 22.375 -3.381 -35.254 1.00 84.56 101 LYS A CA 1
ATOM 790 C C . LYS A 1 101 ? 23.631 -2.508 -35.195 1.00 84.56 101 LYS A C 1
ATOM 792 O O . LYS A 1 101 ? 24.327 -2.373 -36.201 1.00 84.56 101 LYS A O 1
ATOM 797 N N . ALA A 1 102 ? 23.951 -1.935 -34.035 1.00 83.00 102 ALA A N 1
ATOM 798 C CA . ALA A 1 102 ? 25.190 -1.175 -33.868 1.00 83.00 102 ALA A CA 1
ATOM 799 C C . ALA A 1 102 ? 26.434 -2.047 -33.988 1.00 83.00 102 ALA A C 1
ATOM 801 O O . ALA A 1 102 ? 27.413 -1.636 -34.609 1.00 83.00 102 ALA A O 1
ATOM 802 N N . HIS A 1 103 ? 26.388 -3.256 -33.430 1.00 83.19 103 HIS A N 1
ATOM 803 C CA . HIS A 1 103 ? 27.471 -4.214 -33.567 1.00 83.19 103 HIS A CA 1
ATOM 804 C C . HIS A 1 103 ? 27.714 -4.564 -35.042 1.00 83.19 103 HIS A C 1
ATOM 806 O O . HIS A 1 103 ? 28.855 -4.516 -35.500 1.00 83.19 103 HIS A O 1
ATOM 812 N N . GLU A 1 104 ? 26.656 -4.828 -35.817 1.00 83.69 104 GLU A N 1
ATOM 813 C CA . GLU A 1 104 ? 26.763 -5.054 -37.262 1.00 83.69 104 GLU A CA 1
ATOM 814 C C . GLU A 1 104 ? 27.380 -3.863 -38.011 1.00 83.69 104 GLU A C 1
ATOM 816 O O . GLU A 1 104 ? 28.240 -4.059 -38.875 1.00 83.69 104 GLU A O 1
ATOM 821 N N . GLU A 1 105 ? 26.956 -2.635 -37.696 1.00 77.56 105 GLU A N 1
ATOM 822 C CA . GLU A 1 105 ? 27.487 -1.413 -38.315 1.00 77.56 105 GLU A CA 1
ATOM 823 C C . GLU A 1 105 ? 28.987 -1.238 -38.021 1.00 77.56 105 GLU A C 1
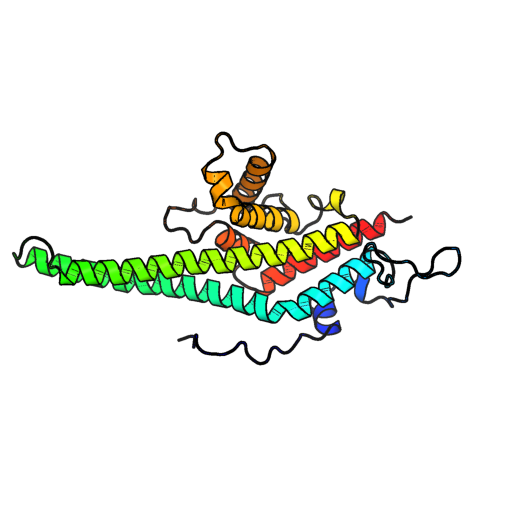ATOM 825 O O . GLU A 1 105 ? 29.766 -0.963 -38.939 1.00 77.56 105 GLU A O 1
ATOM 830 N N . MET A 1 106 ? 29.410 -1.496 -36.778 1.00 76.44 106 MET A N 1
ATOM 831 C CA . MET A 1 106 ? 30.815 -1.425 -36.362 1.00 76.44 106 MET A CA 1
ATOM 832 C C . MET A 1 106 ? 31.676 -2.521 -37.009 1.00 76.44 106 MET A C 1
ATOM 834 O O . MET A 1 106 ? 32.788 -2.253 -37.468 1.00 76.44 106 MET A O 1
ATOM 838 N N . VAL A 1 107 ? 31.173 -3.760 -37.089 1.00 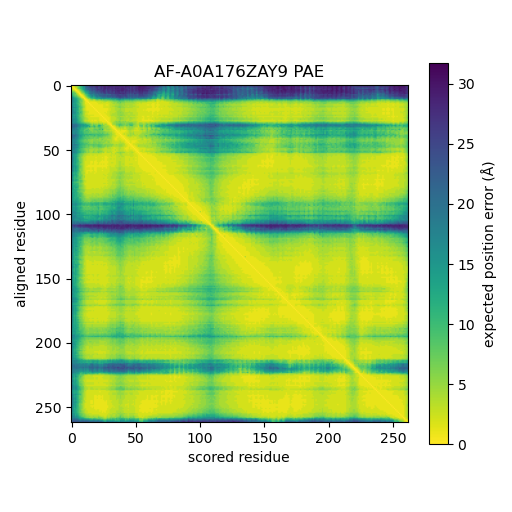79.12 107 VAL A N 1
ATOM 839 C CA . VAL A 1 107 ? 31.894 -4.899 -37.691 1.00 79.12 107 VAL A CA 1
ATOM 840 C C . VAL A 1 107 ? 32.078 -4.720 -39.202 1.00 79.12 107 VAL A C 1
ATOM 842 O O . VAL A 1 107 ? 33.094 -5.150 -39.749 1.00 79.12 107 VAL A O 1
ATOM 845 N N . ARG A 1 108 ? 31.154 -4.034 -39.892 1.00 76.75 108 ARG A N 1
ATOM 846 C CA . ARG A 1 108 ? 31.267 -3.723 -41.332 1.00 76.75 108 ARG A CA 1
ATOM 847 C C . ARG A 1 108 ? 32.260 -2.596 -41.661 1.00 76.75 108 ARG A C 1
ATOM 849 O O . ARG A 1 108 ? 32.379 -2.215 -42.824 1.00 76.75 108 ARG A O 1
ATOM 856 N N . GLY A 1 109 ? 33.019 -2.098 -40.682 1.00 63.84 109 GLY A N 1
ATOM 857 C CA . GLY A 1 109 ? 34.126 -1.162 -40.907 1.00 63.84 109 GLY A CA 1
ATOM 858 C C . GLY A 1 109 ? 33.704 0.303 -41.034 1.00 63.84 109 GLY A C 1
ATOM 859 O O . GLY A 1 109 ? 34.487 1.137 -41.493 1.00 63.84 109 GLY A O 1
ATOM 860 N N . HIS A 1 110 ? 32.479 0.640 -40.638 1.00 57.97 110 HIS A N 1
ATOM 861 C CA . HIS A 1 110 ? 32.054 2.021 -40.434 1.00 57.97 110 HIS A CA 1
ATOM 862 C C . HIS A 1 110 ? 32.286 2.344 -38.959 1.00 57.97 110 HIS A C 1
ATOM 864 O O . HIS A 1 110 ? 31.848 1.575 -38.121 1.00 57.97 110 HIS A O 1
ATOM 870 N N . GLY A 1 111 ? 33.054 3.401 -38.665 1.00 63.56 111 GLY A N 1
ATOM 871 C CA . GLY A 1 111 ? 33.595 3.729 -37.336 1.00 63.56 111 GLY A CA 1
ATOM 872 C C . GLY A 1 111 ? 32.572 3.878 -36.197 1.00 63.56 111 GLY A C 1
ATOM 873 O O . GLY A 1 111 ? 31.835 2.959 -35.872 1.00 63.56 111 GLY A O 1
ATOM 874 N N . MET A 1 112 ? 32.584 5.002 -35.477 1.00 61.97 112 MET A N 1
ATOM 875 C CA . MET A 1 112 ? 31.655 5.186 -34.349 1.00 61.97 112 MET A CA 1
ATOM 876 C C . MET A 1 112 ? 30.186 5.068 -34.812 1.00 61.97 112 MET A C 1
ATOM 878 O O . MET A 1 112 ? 29.894 5.464 -35.946 1.00 61.97 112 MET A O 1
ATOM 882 N N . PRO A 1 113 ? 29.271 4.564 -33.957 1.00 66.88 113 PRO A N 1
ATOM 883 C CA . PRO A 1 113 ? 27.862 4.401 -34.305 1.00 66.88 113 PRO A CA 1
ATOM 884 C C . PRO A 1 113 ? 27.233 5.686 -34.856 1.00 66.88 113 PRO A C 1
ATOM 886 O O . PRO A 1 113 ? 27.569 6.794 -34.430 1.00 66.88 113 PRO A O 1
ATOM 889 N N . SER A 1 114 ? 26.303 5.532 -35.800 1.00 76.69 114 SER A N 1
ATOM 890 C CA . SER A 1 114 ? 25.626 6.658 -36.451 1.00 76.69 114 SER A CA 1
ATOM 891 C C . SER A 1 114 ? 24.769 7.484 -35.475 1.00 76.69 114 SER A C 1
ATOM 893 O O . SER A 1 114 ? 24.355 7.012 -34.416 1.00 76.69 114 SER A O 1
ATOM 895 N N . SER A 1 115 ? 24.424 8.723 -35.843 1.00 80.81 115 SER A N 1
ATOM 896 C CA . SER A 1 115 ? 23.459 9.528 -35.072 1.00 80.81 115 SER A CA 1
ATOM 897 C C . SER A 1 115 ? 22.091 8.843 -34.950 1.00 80.81 115 SER A C 1
ATOM 899 O O . SER A 1 115 ? 21.436 8.966 -33.918 1.00 80.81 115 SER A O 1
ATOM 901 N N . ALA A 1 116 ? 21.696 8.066 -35.964 1.00 82.69 116 ALA A N 1
ATOM 902 C CA . ALA A 1 116 ? 20.477 7.262 -35.953 1.00 82.69 116 ALA A CA 1
ATOM 903 C C . ALA A 1 116 ? 20.520 6.138 -34.904 1.00 82.69 116 ALA A C 1
ATOM 905 O O . ALA A 1 116 ? 19.490 5.814 -34.316 1.00 82.69 116 ALA A O 1
ATOM 906 N N . PHE A 1 117 ? 21.699 5.563 -34.629 1.00 84.12 117 PHE A N 1
ATOM 907 C CA . PHE A 1 117 ? 21.864 4.646 -33.501 1.00 84.12 117 PHE A CA 1
ATOM 908 C C . PHE A 1 117 ? 21.658 5.366 -32.168 1.00 84.12 117 PHE A C 1
ATOM 910 O O . PHE A 1 117 ? 20.912 4.871 -31.328 1.00 84.12 117 PHE A O 1
ATOM 917 N N . GLY A 1 118 ? 22.275 6.539 -31.987 1.00 84.19 118 GLY A N 1
ATOM 918 C CA . GLY A 1 118 ? 22.107 7.330 -30.767 1.00 84.19 118 GLY A CA 1
ATOM 919 C C . GLY A 1 118 ? 20.636 7.648 -30.486 1.00 84.19 118 GLY A C 1
ATOM 920 O O . GLY A 1 118 ? 20.157 7.427 -29.378 1.00 84.19 118 GLY A O 1
ATOM 921 N N . GLU A 1 119 ? 19.896 8.085 -31.505 1.00 88.38 119 GLU A N 1
ATOM 922 C CA . GLU A 1 119 ? 18.458 8.352 -31.400 1.00 88.38 119 GLU A CA 1
ATOM 923 C C . GLU A 1 119 ? 17.649 7.088 -31.064 1.00 88.38 119 GLU A C 1
ATOM 925 O O . GLU A 1 119 ? 16.793 7.115 -30.179 1.00 88.38 119 GLU A O 1
ATOM 930 N N . ALA A 1 120 ? 17.928 5.960 -31.725 1.00 87.25 120 ALA A N 1
ATOM 931 C CA . ALA A 1 120 ? 17.249 4.696 -31.443 1.00 87.25 120 ALA A CA 1
ATOM 932 C C . ALA A 1 120 ? 17.516 4.201 -30.011 1.00 87.25 120 ALA A C 1
ATOM 934 O O . ALA A 1 120 ? 16.588 3.761 -29.332 1.00 87.25 120 ALA A O 1
ATOM 935 N N . LEU A 1 121 ? 18.760 4.318 -29.542 1.00 88.75 121 LEU A N 1
ATOM 936 C CA . LEU A 1 121 ? 19.157 3.953 -28.188 1.00 88.75 121 LEU A CA 1
ATOM 937 C C . LEU A 1 121 ? 18.452 4.833 -27.150 1.00 88.75 121 LEU A C 1
ATOM 939 O O . LEU A 1 121 ? 17.822 4.301 -26.238 1.00 88.75 121 LEU A O 1
ATOM 943 N N . HIS A 1 122 ? 18.496 6.159 -27.314 1.00 90.56 122 HIS A N 1
ATOM 944 C CA . HIS A 1 122 ? 17.809 7.089 -26.414 1.00 90.56 122 HIS A CA 1
ATOM 945 C C . HIS A 1 122 ? 16.302 6.827 -26.365 1.00 90.56 122 HIS A C 1
ATOM 947 O O . HIS A 1 122 ? 15.746 6.728 -25.280 1.00 90.56 122 HIS A O 1
ATOM 953 N N . ASN A 1 123 ? 15.653 6.598 -27.509 1.00 92.50 123 ASN A N 1
ATOM 954 C CA . ASN A 1 123 ? 14.221 6.302 -27.547 1.00 92.50 123 ASN A CA 1
ATOM 955 C C . ASN A 1 123 ? 13.840 5.040 -26.755 1.00 92.50 123 ASN A C 1
ATOM 957 O O . ASN A 1 123 ? 12.790 5.011 -26.110 1.00 92.50 123 ASN A O 1
ATOM 961 N N . VAL A 1 124 ? 14.650 3.977 -26.808 1.00 91.94 124 VAL A N 1
ATOM 962 C CA . VAL A 1 124 ? 14.379 2.755 -26.032 1.00 91.94 124 VAL A CA 1
ATOM 963 C C . VAL A 1 124 ? 14.640 2.989 -24.544 1.00 91.94 124 VAL A C 1
ATOM 965 O O . VAL A 1 124 ? 13.787 2.641 -23.725 1.00 91.94 124 VAL A O 1
ATOM 968 N N . LEU A 1 125 ? 15.760 3.633 -24.200 1.00 90.94 125 LEU A N 1
ATOM 969 C CA . LEU A 1 125 ? 16.117 3.940 -22.813 1.00 90.94 125 LEU A CA 1
ATOM 970 C C . LEU A 1 125 ? 15.103 4.880 -22.149 1.00 90.94 125 LEU A C 1
ATOM 972 O O . LEU A 1 125 ? 14.675 4.610 -21.030 1.00 90.94 125 LEU A O 1
ATOM 976 N N . ASP A 1 126 ? 14.645 5.924 -22.841 1.00 93.31 126 ASP A N 1
ATOM 977 C CA . ASP A 1 126 ? 13.640 6.862 -22.331 1.00 93.31 126 ASP A CA 1
ATOM 978 C C . ASP A 1 126 ? 12.309 6.152 -22.060 1.00 93.31 126 ASP A C 1
ATOM 980 O O . ASP A 1 126 ? 11.645 6.413 -21.056 1.00 93.31 126 ASP A O 1
ATOM 984 N N . ARG A 1 127 ? 11.924 5.195 -22.914 1.00 93.25 127 ARG A N 1
ATOM 985 C CA . ARG A 1 127 ? 10.716 4.381 -22.710 1.00 93.25 127 ARG A CA 1
ATOM 986 C C . ARG A 1 127 ? 10.867 3.396 -21.553 1.00 93.25 127 ARG A C 1
ATOM 988 O O . ARG A 1 127 ? 9.902 3.212 -20.811 1.00 93.25 127 ARG A O 1
ATOM 995 N N . GLN A 1 128 ? 12.037 2.777 -21.383 1.00 91.62 128 GLN A N 1
ATOM 996 C CA . GLN A 1 128 ? 12.324 1.930 -20.220 1.00 91.62 128 GLN A CA 1
ATOM 997 C C . GLN A 1 128 ? 12.292 2.757 -18.933 1.00 91.62 128 GLN A C 1
ATOM 999 O O . GLN A 1 128 ? 11.614 2.374 -17.981 1.00 91.62 128 GLN A O 1
ATOM 1004 N N . ALA A 1 129 ? 12.949 3.918 -18.927 1.00 90.44 129 ALA A N 1
ATOM 1005 C CA . ALA A 1 129 ? 12.945 4.839 -17.802 1.00 90.44 129 ALA A CA 1
ATOM 1006 C C . ALA A 1 129 ? 11.515 5.277 -17.463 1.00 90.44 129 ALA A C 1
ATOM 1008 O O . ALA A 1 129 ? 11.091 5.136 -16.318 1.00 90.44 129 ALA A O 1
ATOM 1009 N N . ALA A 1 130 ? 10.728 5.715 -18.450 1.00 92.50 130 ALA A N 1
ATOM 1010 C CA . ALA A 1 130 ? 9.333 6.099 -18.245 1.00 92.50 130 ALA A CA 1
ATOM 1011 C C . ALA A 1 130 ? 8.491 4.963 -17.640 1.00 92.50 130 ALA A C 1
ATOM 1013 O O . ALA A 1 130 ? 7.690 5.211 -16.740 1.00 92.50 130 ALA A O 1
ATOM 1014 N N . ALA A 1 131 ? 8.694 3.718 -18.083 1.00 92.81 131 ALA A N 1
ATOM 1015 C CA . ALA A 1 131 ? 8.007 2.555 -17.529 1.00 92.81 131 ALA A CA 1
ATOM 1016 C C . ALA A 1 131 ? 8.415 2.272 -16.069 1.00 92.81 131 ALA A C 1
ATOM 1018 O O . ALA A 1 131 ? 7.552 2.053 -15.219 1.00 92.81 131 ALA A O 1
ATOM 1019 N N . VAL A 1 132 ? 9.713 2.326 -15.751 1.00 91.50 132 VAL A N 1
ATOM 1020 C CA . VAL A 1 132 ? 10.241 2.107 -14.390 1.00 91.50 132 VAL A CA 1
ATOM 1021 C C . VAL A 1 132 ? 9.762 3.201 -13.431 1.00 91.50 132 VAL A C 1
ATOM 1023 O O . VAL A 1 132 ? 9.181 2.893 -12.388 1.00 91.50 132 VAL A O 1
ATOM 1026 N N . PHE A 1 133 ? 9.926 4.474 -13.804 1.00 91.38 133 PHE A N 1
ATOM 1027 C CA . PHE A 1 133 ? 9.452 5.609 -13.008 1.00 91.38 133 PHE A CA 1
ATOM 1028 C C . PHE A 1 133 ? 7.929 5.588 -12.847 1.00 91.38 133 PHE A C 1
ATOM 1030 O O . PHE A 1 133 ? 7.425 5.789 -11.742 1.00 91.38 133 PHE A O 1
ATOM 1037 N N . GLY A 1 134 ? 7.191 5.297 -13.922 1.00 93.81 134 GLY A N 1
ATOM 1038 C CA . GLY A 1 134 ? 5.736 5.169 -13.892 1.00 93.81 134 GLY A CA 1
ATOM 1039 C C . GLY A 1 134 ? 5.271 4.082 -12.923 1.00 93.81 134 GLY A C 1
ATOM 1040 O O . GLY A 1 134 ? 4.417 4.344 -12.077 1.00 93.81 134 GLY A O 1
ATOM 1041 N N . ALA A 1 135 ? 5.869 2.886 -12.983 1.00 94.81 135 ALA A N 1
ATOM 1042 C CA . ALA A 1 135 ? 5.571 1.799 -12.049 1.00 94.81 135 ALA A CA 1
ATOM 1043 C C . ALA A 1 135 ? 5.795 2.222 -10.587 1.00 94.81 135 ALA A C 1
ATOM 1045 O O . ALA A 1 135 ? 4.923 1.993 -9.746 1.00 94.81 135 ALA A O 1
ATOM 1046 N N . GLY A 1 136 ? 6.912 2.901 -10.302 1.00 93.69 136 GLY A N 1
ATOM 1047 C CA . GLY A 1 136 ? 7.216 3.430 -8.972 1.00 93.69 136 GLY A CA 1
ATOM 1048 C C . GLY A 1 136 ? 6.194 4.457 -8.474 1.00 93.69 136 GLY A C 1
ATOM 1049 O O . GLY A 1 136 ? 5.775 4.388 -7.317 1.00 93.69 136 GLY A O 1
ATOM 1050 N N . ILE A 1 137 ? 5.735 5.366 -9.343 1.00 95.12 137 ILE A N 1
ATOM 1051 C CA . ILE A 1 137 ? 4.701 6.361 -9.011 1.00 95.12 137 ILE A CA 1
ATOM 1052 C C . ILE A 1 137 ? 3.387 5.670 -8.637 1.00 95.12 137 ILE A C 1
ATOM 1054 O O . ILE A 1 137 ? 2.844 5.938 -7.566 1.00 95.12 137 ILE A O 1
ATOM 1058 N N . TYR A 1 138 ? 2.889 4.755 -9.475 1.00 96.81 138 TYR A N 1
ATOM 1059 C CA . TYR A 1 138 ? 1.621 4.067 -9.209 1.00 96.81 138 TYR A CA 1
ATOM 1060 C C . TYR A 1 138 ? 1.684 3.206 -7.943 1.00 96.81 138 TYR A C 1
ATOM 1062 O O . TYR A 1 138 ? 0.744 3.215 -7.145 1.00 96.81 138 TYR A O 1
ATOM 1070 N N . ALA A 1 139 ? 2.806 2.519 -7.717 1.00 96.88 139 ALA A N 1
ATOM 1071 C CA . ALA A 1 139 ? 3.042 1.749 -6.503 1.00 96.88 139 ALA A CA 1
ATOM 1072 C C . ALA A 1 139 ? 3.072 2.626 -5.246 1.00 96.88 139 ALA A C 1
ATOM 1074 O O . ALA A 1 139 ? 2.442 2.297 -4.240 1.00 96.88 139 ALA A O 1
ATOM 1075 N N . GLY A 1 140 ? 3.776 3.757 -5.307 1.00 96.62 140 GLY A N 1
ATOM 1076 C CA . GLY A 1 140 ? 3.839 4.729 -4.221 1.00 96.62 140 GLY A CA 1
ATOM 1077 C C . G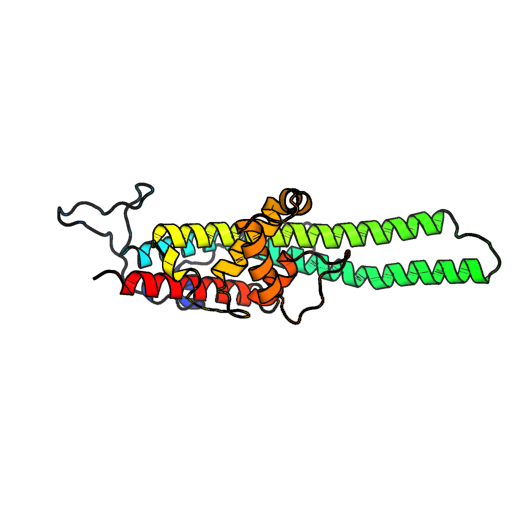LY A 1 140 ? 2.473 5.332 -3.900 1.00 96.62 140 GLY A C 1
ATOM 1078 O O . GLY A 1 140 ? 2.080 5.384 -2.735 1.00 96.62 140 GLY A O 1
ATOM 1079 N N . SER A 1 141 ? 1.698 5.712 -4.922 1.00 97.50 141 SER A N 1
ATOM 1080 C CA . SER A 1 141 ? 0.316 6.181 -4.754 1.00 97.50 141 SER A CA 1
ATOM 1081 C C . SER A 1 141 ? -0.581 5.123 -4.111 1.00 97.50 141 SER A C 1
ATOM 1083 O O . SER A 1 141 ? -1.356 5.447 -3.211 1.00 97.50 141 SER A O 1
ATOM 1085 N N . LEU A 1 142 ? -0.455 3.857 -4.520 1.00 97.50 142 LEU A N 1
ATOM 1086 C CA . LEU A 1 142 ? -1.210 2.760 -3.922 1.00 97.50 142 LEU A CA 1
ATOM 1087 C C . LEU A 1 142 ? -0.844 2.571 -2.441 1.00 97.50 142 LEU A C 1
ATOM 1089 O O . LEU A 1 142 ? -1.734 2.512 -1.594 1.00 97.50 142 LEU A O 1
ATOM 1093 N N . MET A 1 143 ? 0.450 2.558 -2.111 1.00 97.75 143 MET A N 1
ATOM 1094 C CA . MET A 1 143 ? 0.937 2.473 -0.728 1.00 97.75 143 MET A CA 1
ATOM 1095 C C . MET A 1 143 ? 0.444 3.632 0.143 1.00 97.75 143 MET A C 1
ATOM 1097 O O . MET A 1 143 ? 0.021 3.410 1.277 1.00 97.75 143 MET A O 1
ATOM 1101 N N . LEU A 1 144 ? 0.444 4.861 -0.383 1.00 97.88 144 LEU A N 1
ATOM 1102 C CA . LEU A 1 144 ? -0.094 6.030 0.316 1.00 97.88 144 LEU A CA 1
ATOM 1103 C C . LEU A 1 144 ? -1.579 5.860 0.647 1.00 97.88 144 LEU A C 1
ATOM 1105 O O . LEU A 1 144 ? -1.965 6.081 1.792 1.00 97.88 144 LEU A O 1
ATOM 1109 N N . MET A 1 145 ? -2.393 5.430 -0.320 1.00 97.62 145 MET A N 1
ATOM 1110 C CA . MET A 1 145 ? -3.828 5.228 -0.108 1.00 97.62 145 MET A CA 1
ATOM 1111 C C . MET A 1 145 ? -4.107 4.134 0.925 1.00 97.62 145 MET A C 1
ATOM 1113 O O . MET A 1 145 ? -4.911 4.340 1.835 1.00 97.62 145 MET A O 1
ATOM 1117 N N . LEU A 1 146 ? -3.410 2.998 0.832 1.00 97.94 146 LEU A N 1
ATOM 1118 C CA . LEU A 1 146 ? -3.530 1.911 1.806 1.00 97.94 146 LEU A CA 1
ATOM 1119 C C . LEU A 1 146 ? -3.110 2.363 3.210 1.00 97.94 146 LEU A C 1
ATOM 1121 O O . LEU A 1 146 ? -3.799 2.070 4.187 1.00 97.94 146 LEU A O 1
ATOM 1125 N N . SER A 1 147 ? -2.015 3.121 3.306 1.00 98.00 147 SER A N 1
ATOM 1126 C CA . SER A 1 147 ? -1.531 3.698 4.561 1.00 98.00 147 SER A CA 1
ATOM 1127 C C . SER A 1 147 ? -2.569 4.633 5.174 1.00 98.00 147 SER A C 1
ATOM 1129 O O . SER A 1 147 ? -2.913 4.477 6.341 1.00 98.00 147 SER A O 1
ATOM 1131 N N . THR A 1 148 ? -3.152 5.541 4.387 1.00 96.44 148 THR A N 1
ATOM 1132 C CA . THR A 1 148 ? -4.209 6.445 4.858 1.00 96.44 148 THR A CA 1
ATOM 1133 C C . THR A 1 148 ? -5.417 5.685 5.406 1.00 96.44 148 THR A C 1
ATOM 1135 O O . THR A 1 148 ? -5.885 6.008 6.497 1.00 96.44 148 THR A O 1
ATOM 1138 N N . VAL A 1 149 ? -5.905 4.663 4.694 1.00 95.81 149 VAL A N 1
ATOM 1139 C CA . VAL A 1 149 ? -7.069 3.870 5.130 1.00 95.81 149 VAL A CA 1
ATOM 1140 C C . VAL A 1 149 ? -6.771 3.107 6.425 1.00 95.81 149 VAL A C 1
ATOM 1142 O O . VAL A 1 149 ? -7.571 3.142 7.360 1.00 95.81 149 VAL A O 1
ATOM 1145 N N . LEU A 1 150 ? -5.615 2.445 6.521 1.00 97.81 150 LEU A N 1
ATOM 1146 C CA . LEU A 1 150 ? -5.269 1.661 7.708 1.00 97.81 150 LEU A CA 1
ATOM 1147 C C . LEU A 1 150 ? -4.916 2.537 8.916 1.00 97.81 150 LEU A C 1
ATOM 1149 O O . LEU A 1 150 ? -5.250 2.178 10.043 1.00 97.81 150 LEU A O 1
ATOM 1153 N N . LEU A 1 151 ? -4.266 3.686 8.713 1.00 96.75 151 LEU A N 1
ATOM 1154 C CA . LEU A 1 151 ? -4.002 4.643 9.791 1.00 96.75 151 LEU A CA 1
ATOM 1155 C C . LEU A 1 151 ? -5.303 5.239 10.329 1.00 96.75 151 LEU A C 1
ATOM 1157 O O . LEU A 1 151 ? -5.437 5.387 11.540 1.00 96.75 151 LEU A O 1
ATOM 1161 N N . ARG A 1 152 ? -6.284 5.501 9.454 1.00 95.19 152 ARG A N 1
ATOM 1162 C CA . ARG A 1 152 ? -7.618 5.923 9.884 1.00 95.19 152 ARG A CA 1
ATOM 1163 C C . ARG A 1 152 ? -8.279 4.865 10.765 1.00 95.19 152 ARG A C 1
ATOM 1165 O O . ARG A 1 152 ? -8.723 5.202 11.856 1.00 95.19 152 ARG A O 1
ATOM 1172 N N . LEU A 1 153 ? -8.266 3.596 10.340 1.00 96.75 153 LEU A N 1
ATOM 1173 C CA . LEU A 1 153 ? -8.749 2.488 11.170 1.00 96.75 153 LEU A CA 1
ATOM 1174 C C . LEU A 1 153 ? -8.028 2.455 12.521 1.00 96.75 153 LEU A C 1
ATOM 1176 O O . LEU A 1 153 ? -8.687 2.378 13.552 1.00 96.75 153 LEU A O 1
ATOM 1180 N N . LYS A 1 154 ? -6.688 2.514 12.517 1.00 96.81 154 LYS A N 1
ATOM 1181 C CA . LYS A 1 154 ? -5.864 2.488 13.734 1.00 96.81 154 LYS A CA 1
ATOM 1182 C C . LYS A 1 154 ? -6.306 3.552 14.730 1.00 96.81 154 LYS A C 1
ATOM 1184 O O . LYS A 1 154 ? -6.404 3.256 15.917 1.00 96.81 154 LYS A O 1
ATOM 1189 N N . ASP A 1 155 ? -6.553 4.763 14.249 1.00 94.56 155 ASP A N 1
ATOM 1190 C CA . ASP A 1 155 ? -6.971 5.878 15.089 1.00 94.56 155 ASP A CA 1
ATOM 1191 C C . ASP A 1 155 ? -8.418 5.707 15.576 1.00 94.56 155 ASP A C 1
ATOM 1193 O O . ASP A 1 155 ? -8.685 5.954 16.752 1.00 94.56 155 ASP A O 1
ATOM 1197 N N . ASP A 1 156 ? -9.324 5.226 14.717 1.00 92.75 156 ASP A N 1
ATOM 1198 C CA . ASP A 1 156 ? -10.738 4.990 15.049 1.00 92.75 156 ASP A CA 1
ATOM 1199 C C . ASP A 1 156 ? -10.919 3.935 16.149 1.00 92.75 156 ASP A C 1
ATOM 1201 O O . ASP A 1 156 ? -11.753 4.105 17.036 1.00 92.75 156 ASP A O 1
ATOM 1205 N N . ILE A 1 157 ? -10.113 2.870 16.128 1.00 94.50 157 ILE A N 1
ATOM 1206 C CA . ILE A 1 157 ? -10.195 1.764 17.101 1.00 94.50 157 ILE A CA 1
ATOM 1207 C C . ILE A 1 157 ? -9.146 1.861 18.215 1.00 94.50 157 ILE A C 1
ATOM 1209 O O . ILE A 1 157 ? -9.007 0.938 19.012 1.00 94.50 157 ILE A O 1
ATOM 1213 N N . GLN A 1 158 ? -8.365 2.947 18.244 1.00 93.25 158 GLN A N 1
ATOM 1214 C CA . GLN A 1 158 ? -7.264 3.160 19.193 1.00 93.25 158 GLN A CA 1
ATOM 1215 C C . GLN A 1 158 ? -6.201 2.035 19.176 1.00 93.25 158 GLN A C 1
ATOM 1217 O O . GLN A 1 158 ? -5.528 1.765 20.169 1.00 93.25 158 GLN A O 1
ATOM 1222 N N . GLY A 1 159 ? -5.988 1.403 18.018 1.00 93.31 159 GLY A N 1
ATOM 1223 C CA . GLY A 1 159 ? -5.164 0.200 17.828 1.00 93.31 159 GLY A CA 1
ATOM 1224 C C . GLY A 1 159 ? -3.648 0.430 17.785 1.00 93.31 159 GLY A C 1
ATOM 1225 O O . GLY A 1 159 ? -2.922 -0.328 17.138 1.00 93.31 159 GLY A O 1
ATOM 1226 N N . LYS A 1 160 ? -3.133 1.503 18.401 1.00 94.06 160 LYS A N 1
ATOM 1227 C CA . LYS A 1 160 ? -1.710 1.882 18.301 1.00 94.06 160 LYS A CA 1
ATOM 1228 C C . LYS A 1 160 ? -0.775 0.811 18.867 1.00 94.06 160 LYS A C 1
ATOM 1230 O O . LYS A 1 160 ? 0.285 0.578 18.293 1.00 94.06 160 LYS A O 1
ATOM 1235 N N . GLU A 1 161 ? -1.149 0.190 19.982 1.00 92.44 161 GLU A N 1
ATOM 1236 C CA . GLU A 1 161 ? -0.324 -0.823 20.655 1.00 92.44 161 GLU A CA 1
ATOM 1237 C C . GLU A 1 161 ? -0.231 -2.119 19.843 1.00 92.44 161 GLU A C 1
ATOM 1239 O O . GLU A 1 161 ? 0.805 -2.775 19.830 1.00 92.44 161 GLU A O 1
ATOM 1244 N N . GLN A 1 162 ? -1.310 -2.463 19.143 1.00 95.19 162 GLN A N 1
ATOM 1245 C CA . GLN A 1 162 ? -1.466 -3.705 18.396 1.00 95.19 162 GLN A CA 1
ATOM 1246 C C . GLN A 1 162 ? -0.917 -3.619 16.974 1.00 95.19 162 GLN A C 1
ATOM 1248 O O . GLN A 1 162 ? -0.707 -4.641 16.326 1.00 95.19 162 GLN A O 1
ATOM 1253 N N . TRP A 1 163 ? -0.664 -2.406 16.479 1.00 96.50 163 TRP A N 1
ATOM 1254 C CA . TRP A 1 163 ? -0.283 -2.141 15.093 1.00 96.50 163 TRP A CA 1
ATOM 1255 C C . TRP A 1 163 ? 0.868 -3.016 14.588 1.00 96.50 163 TRP A C 1
ATOM 1257 O O . TRP A 1 163 ? 0.861 -3.455 13.439 1.00 96.50 163 TRP A O 1
ATOM 1267 N N . THR A 1 164 ? 1.849 -3.294 15.449 1.00 96.12 164 THR A N 1
ATOM 1268 C CA . THR A 1 164 ? 3.028 -4.109 15.125 1.00 96.12 164 THR A C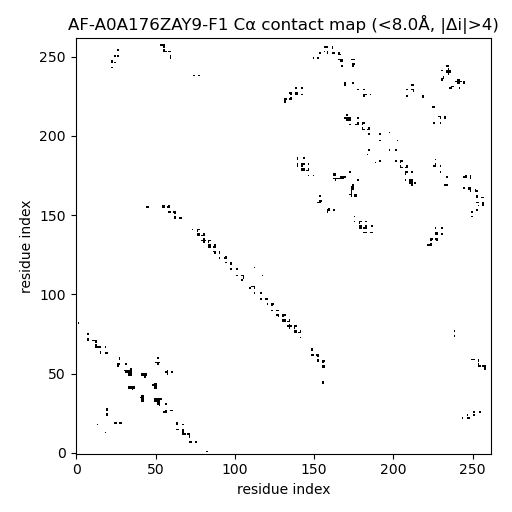A 1
ATOM 1269 C C . THR A 1 164 ? 2.929 -5.554 15.606 1.00 96.12 164 THR A C 1
ATOM 1271 O O . THR A 1 164 ? 3.829 -6.335 15.318 1.00 96.12 164 THR A O 1
ATOM 1274 N N . THR A 1 165 ? 1.887 -5.915 16.357 1.00 95.69 165 THR A N 1
ATOM 1275 C CA . THR A 1 165 ? 1.768 -7.222 17.027 1.00 95.69 165 THR A CA 1
ATOM 1276 C C . THR A 1 165 ? 0.644 -8.090 16.478 1.00 95.69 165 THR A C 1
ATOM 1278 O O . THR A 1 165 ? 0.495 -9.220 16.931 1.00 95.69 165 THR A O 1
ATOM 1281 N N . VAL A 1 166 ? -0.134 -7.599 15.511 1.00 96.81 166 VAL A N 1
ATOM 1282 C CA . VAL A 1 166 ? -1.179 -8.378 14.833 1.00 96.81 166 VAL A CA 1
ATOM 1283 C C . VAL A 1 166 ? -0.775 -8.705 13.403 1.00 96.81 166 VAL A C 1
ATOM 1285 O O . VAL A 1 166 ? -0.196 -7.877 12.696 1.00 96.81 166 VAL A O 1
ATOM 1288 N N . GLY A 1 167 ? -1.059 -9.940 12.993 1.00 94.69 167 GLY A N 1
ATOM 1289 C CA . GLY A 1 167 ? -0.739 -10.431 11.657 1.00 94.69 167 GLY A CA 1
ATOM 1290 C C . GLY A 1 167 ? -1.770 -10.011 10.603 1.00 94.69 167 GLY A C 1
ATOM 1291 O O . GLY A 1 167 ? -2.813 -9.461 10.962 1.00 94.69 167 GLY A O 1
ATOM 1292 N N . PRO A 1 168 ? -1.537 -10.325 9.316 1.00 97.69 168 PRO A N 1
ATOM 1293 C CA . PRO A 1 168 ? -0.431 -11.144 8.806 1.00 97.69 168 PRO A CA 1
ATOM 1294 C C . PRO A 1 168 ? 0.954 -10.498 8.950 1.00 97.69 168 PRO A C 1
ATOM 1296 O O . PRO A 1 168 ? 1.068 -9.273 9.022 1.00 97.69 168 PRO A O 1
ATOM 1299 N N . PHE A 1 169 ? 1.999 -11.332 8.990 1.00 97.12 169 PHE A N 1
ATOM 1300 C CA . PHE A 1 169 ? 3.391 -10.903 9.138 1.00 97.12 169 PHE A CA 1
ATOM 1301 C C . PHE A 1 169 ? 4.247 -11.328 7.947 1.00 97.12 169 PHE A C 1
ATOM 1303 O O . PHE A 1 169 ? 4.142 -12.460 7.480 1.00 97.12 169 PHE A O 1
ATOM 1310 N N . PHE A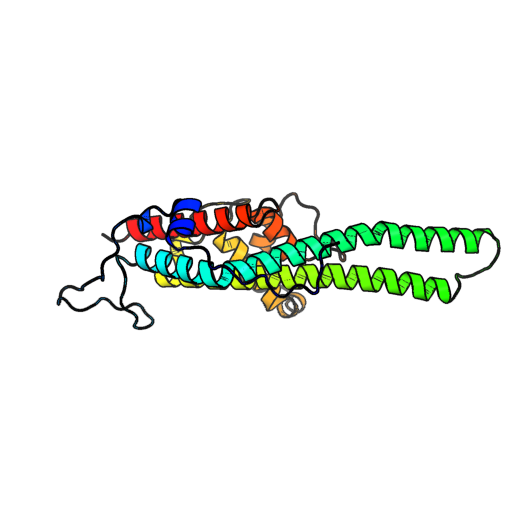 1 170 ? 5.162 -10.454 7.536 1.00 95.81 170 PHE A N 1
ATOM 1311 C CA . PHE A 1 170 ? 6.210 -10.744 6.561 1.00 95.81 170 PHE A CA 1
ATOM 1312 C C . PHE A 1 170 ? 7.555 -10.399 7.193 1.00 95.81 170 PHE A C 1
ATOM 1314 O O . PHE A 1 170 ? 7.776 -9.259 7.598 1.00 95.81 170 PHE A O 1
ATOM 1321 N N . ASN A 1 171 ? 8.418 -11.408 7.349 1.00 94.62 171 ASN A N 1
ATOM 1322 C CA . ASN A 1 171 ? 9.718 -11.287 8.020 1.00 94.62 171 ASN A CA 1
ATOM 1323 C C . ASN A 1 171 ? 9.646 -10.551 9.375 1.00 94.62 171 ASN A C 1
ATOM 1325 O O . ASN A 1 171 ? 10.472 -9.700 9.687 1.00 94.62 171 ASN A O 1
ATOM 1329 N N . GLY A 1 172 ? 8.630 -10.876 10.182 1.00 94.75 172 GLY A N 1
ATOM 1330 C CA . GLY A 1 172 ? 8.450 -10.325 11.531 1.00 94.75 172 GLY A CA 1
ATOM 1331 C C . GLY A 1 172 ? 7.751 -8.963 11.604 1.00 94.75 172 GLY A C 1
ATOM 1332 O O . GLY A 1 172 ? 7.527 -8.470 12.706 1.00 94.75 172 GLY A O 1
ATOM 1333 N N . HIS A 1 173 ? 7.354 -8.371 10.474 1.00 97.56 173 HIS A N 1
ATOM 1334 C CA . HIS A 1 173 ? 6.634 -7.097 10.443 1.00 97.56 173 HIS A CA 1
ATOM 1335 C C . HIS A 1 173 ? 5.190 -7.273 9.984 1.00 97.56 173 HIS A C 1
ATOM 1337 O O . HIS A 1 173 ? 4.914 -8.019 9.045 1.00 97.56 173 HIS A O 1
ATOM 1343 N N . SER A 1 174 ? 4.259 -6.594 10.657 1.00 98.19 174 SER A N 1
ATOM 1344 C CA . SER A 1 174 ? 2.842 -6.623 10.296 1.00 98.19 174 SER A CA 1
ATOM 1345 C C . SER A 1 174 ? 2.588 -5.906 8.969 1.00 98.19 174 SER A C 1
ATOM 1347 O O . SER A 1 174 ? 3.306 -4.970 8.605 1.00 98.19 174 SER A O 1
ATOM 1349 N N . VAL A 1 175 ? 1.519 -6.294 8.270 1.00 98.31 175 VAL A N 1
ATOM 1350 C CA . VAL A 1 175 ? 1.068 -5.623 7.036 1.00 98.31 175 VAL A CA 1
ATOM 1351 C C . VAL A 1 175 ? 0.938 -4.106 7.227 1.00 98.31 175 VAL A C 1
ATOM 1353 O O . VAL A 1 175 ? 1.448 -3.347 6.404 1.00 98.31 175 VAL A O 1
ATOM 1356 N N . GLY A 1 176 ? 0.323 -3.649 8.326 1.00 97.94 176 GLY A N 1
ATOM 1357 C CA . GLY A 1 176 ? 0.183 -2.217 8.614 1.00 97.94 176 GLY A CA 1
ATOM 1358 C C . GLY A 1 176 ? 1.524 -1.493 8.753 1.00 97.94 176 GLY A C 1
ATOM 1359 O O . GLY A 1 176 ? 1.703 -0.424 8.169 1.00 97.94 176 GLY A O 1
ATOM 1360 N N . ALA A 1 177 ? 2.493 -2.093 9.452 1.00 98.12 177 ALA A N 1
ATOM 1361 C CA . ALA A 1 177 ? 3.825 -1.512 9.613 1.00 98.12 177 ALA A CA 1
ATOM 1362 C C . ALA A 1 177 ? 4.585 -1.420 8.280 1.00 98.12 177 ALA A C 1
ATOM 1364 O O . ALA A 1 177 ? 5.243 -0.415 8.014 1.00 98.12 177 ALA A O 1
ATOM 1365 N N . ILE A 1 178 ? 4.466 -2.443 7.429 1.00 98.50 178 ILE A N 1
ATOM 1366 C CA . ILE A 1 178 ? 5.109 -2.477 6.110 1.00 98.50 178 ILE A CA 1
ATOM 1367 C C . ILE A 1 178 ? 4.511 -1.413 5.184 1.00 98.50 178 ILE A C 1
ATOM 1369 O O . ILE A 1 178 ? 5.254 -0.663 4.551 1.00 98.50 178 ILE A O 1
ATOM 1373 N N . ILE A 1 179 ? 3.180 -1.314 5.132 1.00 98.44 179 ILE A N 1
ATOM 1374 C CA . ILE A 1 179 ? 2.477 -0.313 4.317 1.00 98.44 179 ILE A CA 1
ATOM 1375 C C . ILE A 1 179 ? 2.826 1.106 4.785 1.00 98.44 179 ILE A C 1
ATOM 1377 O O . ILE A 1 179 ? 3.114 1.975 3.962 1.00 98.44 179 ILE A O 1
ATOM 1381 N N . GLU A 1 180 ? 2.852 1.351 6.098 1.00 98.25 180 GLU A N 1
ATOM 1382 C CA . GLU A 1 180 ? 3.240 2.649 6.659 1.00 98.25 180 GLU A CA 1
ATOM 1383 C C . GLU A 1 180 ? 4.692 3.011 6.313 1.00 98.25 180 GLU A C 1
ATOM 1385 O O . GLU A 1 180 ? 4.957 4.129 5.863 1.00 98.25 180 GLU A O 1
ATOM 1390 N N . ALA A 1 181 ? 5.626 2.069 6.466 1.00 97.56 181 ALA A N 1
ATOM 1391 C CA . ALA A 1 181 ? 7.031 2.282 6.139 1.00 97.56 181 ALA A CA 1
ATOM 1392 C C . ALA A 1 181 ? 7.237 2.559 4.641 1.00 97.56 181 ALA A C 1
ATOM 1394 O O . ALA A 1 181 ? 7.911 3.530 4.292 1.00 97.56 181 ALA A O 1
ATOM 1395 N N . GLY A 1 182 ? 6.611 1.768 3.761 1.00 97.25 182 GLY A N 1
ATOM 1396 C CA . GLY A 1 182 ? 6.662 1.965 2.309 1.00 97.25 182 GLY A CA 1
ATOM 1397 C C . GLY A 1 182 ? 6.098 3.322 1.883 1.00 97.25 182 GLY A C 1
ATOM 1398 O O . GLY A 1 182 ? 6.746 4.061 1.141 1.00 97.25 182 GLY A O 1
ATOM 1399 N N . ALA A 1 183 ? 4.938 3.704 2.425 1.00 97.75 183 ALA A N 1
ATOM 1400 C CA . ALA A 1 183 ? 4.327 5.009 2.181 1.00 97.75 183 ALA A CA 1
ATOM 1401 C C . ALA A 1 183 ? 5.219 6.174 2.645 1.00 97.75 183 ALA A C 1
ATOM 1403 O O . ALA A 1 183 ? 5.338 7.175 1.937 1.00 97.75 183 ALA A O 1
ATOM 1404 N N . ASN A 1 184 ? 5.871 6.051 3.806 1.00 96.50 184 ASN A N 1
ATOM 1405 C CA . ASN A 1 184 ? 6.807 7.064 4.299 1.00 96.50 184 ASN A CA 1
ATOM 1406 C C . ASN A 1 184 ? 8.062 7.158 3.424 1.00 96.50 184 ASN A C 1
ATOM 1408 O O . ASN A 1 184 ? 8.483 8.268 3.102 1.00 96.50 184 ASN A O 1
ATOM 1412 N N . GLY A 1 185 ? 8.620 6.020 3.001 1.00 93.50 185 GLY A N 1
ATOM 1413 C CA . GLY A 1 185 ? 9.776 5.987 2.104 1.00 93.50 185 GLY A CA 1
ATOM 1414 C C . GLY A 1 185 ? 9.492 6.651 0.760 1.00 93.50 185 GLY A C 1
ATOM 1415 O O . GLY A 1 185 ? 10.330 7.392 0.259 1.00 93.50 185 GLY A O 1
ATOM 1416 N N . PHE A 1 186 ? 8.290 6.459 0.212 1.00 95.00 186 PHE A N 1
ATOM 1417 C CA . PHE A 1 186 ? 7.867 7.146 -1.007 1.00 95.00 186 PHE A CA 1
ATOM 1418 C C . PHE A 1 186 ? 7.628 8.647 -0.787 1.00 95.00 186 PHE A C 1
ATOM 1420 O O . PHE A 1 186 ? 8.142 9.468 -1.542 1.00 95.00 186 PHE A O 1
ATOM 1427 N N . ARG A 1 187 ? 6.883 9.025 0.262 1.00 94.50 187 ARG A N 1
ATOM 1428 C CA . ARG A 1 187 ? 6.523 10.428 0.543 1.00 94.50 187 ARG A CA 1
ATOM 1429 C C . ARG A 1 187 ? 7.738 11.316 0.814 1.00 94.50 187 ARG A C 1
ATOM 1431 O O . ARG A 1 187 ? 7.732 12.476 0.424 1.00 94.50 187 ARG A O 1
ATOM 1438 N N . HIS A 1 188 ? 8.740 10.774 1.500 1.00 92.69 188 HIS A N 1
ATOM 1439 C CA . HIS A 1 188 ? 9.901 11.514 1.997 1.00 92.69 188 HIS A CA 1
ATOM 1440 C C . HIS A 1 188 ? 11.199 11.116 1.280 1.00 92.69 188 HIS A C 1
ATOM 1442 O O . HIS A 1 188 ? 12.284 11.292 1.832 1.00 92.69 188 HIS A O 1
ATOM 1448 N N . ALA A 1 189 ? 11.111 10.556 0.069 1.00 89.69 189 ALA A N 1
ATOM 1449 C CA . ALA A 1 189 ? 12.269 10.018 -0.645 1.00 89.69 189 ALA A CA 1
ATOM 1450 C C . ALA A 1 189 ? 13.398 11.052 -0.818 1.00 89.69 189 ALA A C 1
ATOM 1452 O O . ALA A 1 189 ? 14.575 10.742 -0.618 1.00 89.69 189 ALA A O 1
ATOM 1453 N N . ASP A 1 190 ? 13.050 12.299 -1.142 1.00 88.69 190 ASP A N 1
ATOM 1454 C CA . ASP A 1 190 ? 14.017 13.376 -1.345 1.00 88.69 190 ASP A CA 1
ATOM 1455 C C . ASP A 1 190 ? 14.661 13.844 -0.026 1.00 88.69 190 ASP A C 1
ATOM 1457 O O . ASP A 1 190 ? 15.854 14.148 0.010 1.00 88.69 190 ASP A O 1
ATOM 1461 N N . GLU A 1 191 ? 13.891 13.877 1.063 1.00 91.69 191 GLU A N 1
ATOM 1462 C CA . GLU A 1 191 ? 14.361 14.177 2.416 1.00 91.69 191 GLU A CA 1
ATOM 1463 C C . GLU A 1 191 ? 15.327 13.088 2.909 1.00 91.69 191 GLU A C 1
ATOM 1465 O O . GLU A 1 191 ? 16.419 13.389 3.404 1.00 91.69 191 GLU A O 1
ATOM 1470 N N . TRP A 1 192 ? 14.965 11.815 2.723 1.00 91.19 192 TRP A N 1
ATOM 1471 C CA . TRP A 1 192 ? 15.778 10.668 3.134 1.00 91.19 192 TRP A CA 1
ATOM 1472 C C . TRP A 1 192 ? 17.110 10.632 2.384 1.00 91.19 192 TRP A C 1
ATOM 1474 O O . TRP A 1 192 ? 18.143 10.358 2.990 1.00 91.19 192 TRP A O 1
ATOM 1484 N N . ALA A 1 193 ? 17.120 10.978 1.091 1.00 88.06 193 ALA A N 1
ATOM 1485 C CA . ALA A 1 193 ? 18.344 11.039 0.292 1.00 88.06 193 ALA A CA 1
ATOM 1486 C C . ALA A 1 193 ? 19.353 12.085 0.810 1.00 88.06 193 ALA A C 1
ATOM 1488 O O . ALA A 1 193 ? 20.570 11.889 0.701 1.00 88.06 193 ALA A O 1
ATOM 1489 N N . LYS A 1 194 ? 18.852 13.185 1.388 1.00 92.25 194 LYS A N 1
ATOM 1490 C CA . LYS A 1 194 ? 19.648 14.316 1.896 1.00 92.25 194 LYS A CA 1
ATOM 1491 C C . LYS A 1 194 ? 20.095 14.137 3.352 1.00 92.25 194 LYS A C 1
ATOM 1493 O O . LYS A 1 194 ? 21.053 14.782 3.771 1.00 92.25 194 LYS A O 1
ATOM 1498 N N . THR A 1 195 ? 19.432 13.279 4.125 1.00 91.31 195 THR A N 1
ATOM 1499 C CA . THR A 1 195 ? 19.673 13.156 5.570 1.00 91.31 195 THR A CA 1
ATOM 1500 C C . THR A 1 195 ? 20.714 12.077 5.875 1.00 91.31 195 THR A C 1
ATOM 1502 O O . THR A 1 195 ? 20.468 10.887 5.681 1.00 91.31 195 THR A O 1
ATOM 1505 N N . ARG A 1 196 ? 21.902 12.478 6.355 1.00 91.62 196 ARG A N 1
ATOM 1506 C CA . ARG A 1 196 ? 22.998 11.558 6.717 1.00 91.62 196 ARG A CA 1
ATOM 1507 C C . ARG A 1 196 ? 23.644 11.956 8.059 1.00 91.62 196 ARG A C 1
ATOM 1509 O O . ARG A 1 196 ? 24.258 13.021 8.111 1.00 91.62 196 ARG A O 1
ATOM 1516 N N . PRO A 1 197 ? 23.562 11.119 9.117 1.00 91.00 197 PRO A N 1
ATOM 1517 C CA . PRO A 1 197 ? 22.861 9.826 9.187 1.00 91.00 197 PRO A CA 1
ATOM 1518 C C . PRO A 1 197 ? 21.325 9.984 9.181 1.00 91.00 197 PRO A C 1
ATOM 1520 O O . PRO A 1 197 ? 20.844 11.059 9.538 1.00 91.00 197 PRO A O 1
ATOM 1523 N N . PRO A 1 198 ? 20.551 8.939 8.816 1.00 93.50 198 PRO A N 1
ATOM 1524 C CA . PRO A 1 198 ? 19.089 8.980 8.880 1.00 93.50 198 PRO A CA 1
ATOM 1525 C C . PRO A 1 198 ? 18.582 9.287 10.295 1.00 93.50 198 PRO A C 1
ATOM 1527 O O . PRO A 1 198 ? 19.190 8.869 11.285 1.00 93.50 198 PRO A O 1
ATOM 1530 N N . THR A 1 199 ? 17.436 9.962 10.412 1.00 95.44 199 THR A N 1
ATOM 1531 C CA . THR A 1 199 ? 16.773 10.130 11.718 1.00 95.44 199 THR A CA 1
ATOM 1532 C C . THR A 1 199 ? 16.266 8.786 12.251 1.00 95.44 199 THR A C 1
ATOM 1534 O O . THR A 1 199 ? 16.066 7.839 11.491 1.00 95.44 199 THR A O 1
ATOM 1537 N N . THR A 1 200 ? 15.976 8.685 13.552 1.00 95.31 200 THR A N 1
ATOM 1538 C CA . THR A 1 200 ? 15.450 7.447 14.162 1.00 95.31 200 THR A CA 1
ATOM 1539 C C . THR A 1 200 ? 14.182 6.932 13.470 1.00 95.31 200 THR A C 1
ATOM 1541 O O . THR A 1 200 ? 14.004 5.725 13.314 1.00 95.31 200 THR A O 1
ATOM 1544 N N . GLN A 1 201 ? 13.299 7.833 13.029 1.00 93.12 201 GLN A N 1
ATOM 1545 C CA . GLN A 1 201 ? 12.063 7.465 12.334 1.00 93.12 201 GLN A CA 1
ATOM 1546 C C . GLN A 1 201 ? 12.328 6.988 10.900 1.00 93.12 201 GLN A C 1
ATOM 1548 O O . GLN A 1 201 ? 11.727 6.002 10.462 1.00 93.12 201 GLN A O 1
ATOM 1553 N N . GLN A 1 202 ? 13.246 7.656 10.193 1.00 93.81 202 GLN A N 1
ATOM 1554 C CA . GLN A 1 202 ? 13.690 7.243 8.862 1.00 93.81 202 GLN A CA 1
ATOM 1555 C C . GLN A 1 202 ? 14.342 5.858 8.937 1.00 93.81 202 GLN A C 1
ATOM 1557 O O . GLN A 1 202 ? 13.920 4.949 8.227 1.00 93.81 202 GLN A O 1
ATOM 1562 N N . LYS A 1 203 ? 15.284 5.659 9.871 1.00 95.25 203 LYS A N 1
ATOM 1563 C CA . LYS A 1 203 ? 15.980 4.382 10.064 1.00 95.25 203 LYS A CA 1
ATOM 1564 C C . LYS A 1 203 ? 15.014 3.247 10.397 1.00 95.25 203 LYS A C 1
ATOM 1566 O O . LYS A 1 203 ? 15.067 2.216 9.746 1.00 95.25 203 LYS A O 1
ATOM 1571 N N . ARG A 1 204 ? 14.055 3.459 11.308 1.00 95.44 204 ARG A N 1
ATOM 1572 C CA . ARG A 1 204 ? 13.022 2.452 11.611 1.00 95.44 204 ARG A CA 1
ATOM 1573 C C . ARG A 1 204 ? 12.230 2.038 10.367 1.00 95.44 204 ARG A C 1
ATOM 1575 O O . ARG A 1 204 ? 11.956 0.859 10.190 1.00 95.44 204 ARG A O 1
ATOM 1582 N N . SER A 1 205 ? 11.840 2.997 9.528 1.00 96.25 205 SER A N 1
ATOM 1583 C CA . SER A 1 205 ? 11.088 2.692 8.304 1.00 96.25 205 SER A CA 1
ATOM 1584 C C . SER A 1 205 ? 11.963 1.949 7.290 1.00 96.25 205 SER A C 1
ATOM 1586 O O . SER A 1 205 ? 11.506 0.978 6.698 1.00 96.25 205 SER A O 1
ATOM 1588 N N . GLN A 1 206 ? 13.227 2.354 7.137 1.00 94.31 206 GLN A N 1
ATOM 1589 C CA . GLN A 1 206 ? 14.210 1.657 6.301 1.00 94.31 206 GLN A CA 1
ATOM 1590 C C . GLN A 1 206 ? 14.427 0.212 6.766 1.00 94.31 206 GLN A C 1
ATOM 1592 O O . GLN A 1 206 ? 14.390 -0.684 5.933 1.00 94.31 206 GLN A O 1
ATOM 1597 N N . ASP A 1 207 ? 14.559 -0.021 8.075 1.00 95.38 207 ASP A N 1
ATOM 1598 C CA . ASP A 1 207 ? 14.744 -1.359 8.649 1.00 95.38 207 ASP A CA 1
ATOM 1599 C C . ASP A 1 207 ? 13.532 -2.264 8.381 1.00 95.38 207 ASP A C 1
ATOM 1601 O O . ASP A 1 207 ? 13.698 -3.425 8.020 1.00 95.38 207 ASP A O 1
ATOM 1605 N N . ILE A 1 208 ? 12.306 -1.732 8.493 1.00 97.00 208 ILE A N 1
ATOM 1606 C CA . ILE A 1 208 ? 11.077 -2.476 8.165 1.00 97.00 208 ILE A CA 1
ATOM 1607 C C . ILE A 1 208 ? 11.040 -2.836 6.675 1.00 97.00 208 ILE A C 1
ATOM 1609 O O . ILE A 1 208 ? 10.691 -3.963 6.328 1.00 97.00 208 ILE A O 1
ATOM 1613 N N . ILE A 1 209 ? 11.386 -1.890 5.793 1.00 95.25 209 ILE A N 1
ATOM 1614 C CA . ILE A 1 209 ? 11.420 -2.123 4.342 1.00 95.25 209 ILE A CA 1
ATOM 1615 C C . ILE A 1 209 ? 12.467 -3.191 4.007 1.00 95.25 209 ILE A C 1
ATOM 1617 O O . ILE A 1 209 ? 12.158 -4.144 3.298 1.00 95.25 209 ILE A O 1
ATOM 1621 N N . GLU A 1 210 ? 13.684 -3.057 4.535 1.00 93.50 210 GLU A N 1
ATOM 1622 C CA . GLU A 1 210 ? 14.784 -3.999 4.313 1.00 93.50 210 GLU A CA 1
ATOM 1623 C C . GLU A 1 210 ? 14.426 -5.403 4.814 1.00 93.50 210 GLU A C 1
ATOM 1625 O O . GLU A 1 210 ? 14.589 -6.379 4.083 1.00 93.50 210 GLU A O 1
ATOM 1630 N N . ALA A 1 211 ? 13.854 -5.512 6.016 1.00 95.19 211 ALA A N 1
ATOM 1631 C CA . ALA A 1 211 ? 13.407 -6.783 6.569 1.00 95.19 211 ALA A CA 1
ATOM 1632 C C . ALA A 1 211 ? 12.280 -7.408 5.734 1.00 95.19 211 ALA A C 1
ATOM 1634 O O . ALA A 1 211 ? 12.346 -8.591 5.402 1.00 95.19 211 ALA A O 1
ATOM 1635 N N . ALA A 1 212 ? 11.267 -6.636 5.329 1.00 94.69 212 ALA A N 1
ATOM 1636 C CA . ALA A 1 212 ? 10.170 -7.136 4.497 1.00 94.69 212 ALA A CA 1
ATOM 1637 C C . ALA A 1 212 ? 10.648 -7.630 3.118 1.00 94.69 212 ALA A C 1
ATOM 1639 O O . ALA A 1 212 ? 10.065 -8.561 2.561 1.00 94.69 212 ALA A O 1
ATOM 1640 N N . LEU A 1 213 ? 11.723 -7.040 2.590 1.00 92.75 213 LEU A N 1
ATOM 1641 C CA . LEU A 1 213 ? 12.351 -7.424 1.325 1.00 92.75 213 LEU A CA 1
ATOM 1642 C C . LEU A 1 213 ? 13.503 -8.427 1.491 1.00 92.75 213 LEU A C 1
ATOM 1644 O O . LEU A 1 213 ? 14.143 -8.782 0.502 1.00 92.75 213 LEU A O 1
ATOM 1648 N N . TYR A 1 214 ? 13.766 -8.914 2.707 1.00 89.94 214 TYR A N 1
ATOM 1649 C CA . TYR A 1 214 ? 14.863 -9.841 2.966 1.00 89.94 214 TYR A CA 1
ATOM 1650 C C . TYR A 1 214 ? 14.785 -11.081 2.064 1.00 89.94 214 TYR A C 1
ATOM 1652 O O . TYR A 1 214 ? 13.740 -11.723 1.940 1.00 89.94 214 TYR A O 1
ATOM 1660 N N . GLY A 1 215 ? 15.912 -11.416 1.430 1.00 81.19 215 GLY A N 1
ATOM 1661 C CA . GLY A 1 215 ? 16.017 -12.511 0.462 1.00 81.19 215 GLY A CA 1
ATOM 1662 C C . GLY A 1 215 ? 15.668 -12.126 -0.979 1.00 81.19 215 GLY A C 1
ATOM 1663 O O . GLY A 1 215 ? 15.855 -12.949 -1.875 1.00 81.19 215 GLY A O 1
ATOM 1664 N N . ARG A 1 216 ? 15.211 -10.892 -1.235 1.00 79.75 216 ARG A N 1
ATOM 1665 C CA . ARG A 1 216 ? 15.109 -10.345 -2.594 1.00 79.75 216 ARG A CA 1
ATOM 1666 C C . ARG A 1 216 ? 16.427 -9.701 -3.028 1.00 79.75 216 ARG A C 1
ATOM 1668 O O . ARG A 1 216 ? 17.193 -9.248 -2.173 1.00 79.75 216 ARG A O 1
ATOM 1675 N N . PRO A 1 217 ? 16.705 -9.651 -4.344 1.00 69.81 217 PRO A N 1
ATOM 1676 C CA . PRO A 1 217 ? 17.830 -8.885 -4.857 1.00 69.81 217 PRO A CA 1
ATOM 1677 C C . PRO A 1 217 ? 17.742 -7.438 -4.354 1.00 69.81 217 PRO A C 1
ATOM 1679 O O . PRO A 1 217 ? 16.643 -6.873 -4.356 1.00 69.81 217 PRO A O 1
ATOM 1682 N N . PRO A 1 218 ? 18.859 -6.835 -3.911 1.00 64.75 218 PRO A N 1
ATOM 1683 C CA . PRO A 1 218 ? 18.853 -5.425 -3.566 1.00 64.75 218 PRO A CA 1
ATOM 1684 C C . PRO A 1 218 ? 18.400 -4.622 -4.794 1.00 64.75 218 PRO A C 1
ATOM 1686 O O . PRO A 1 218 ? 18.811 -4.954 -5.910 1.00 64.7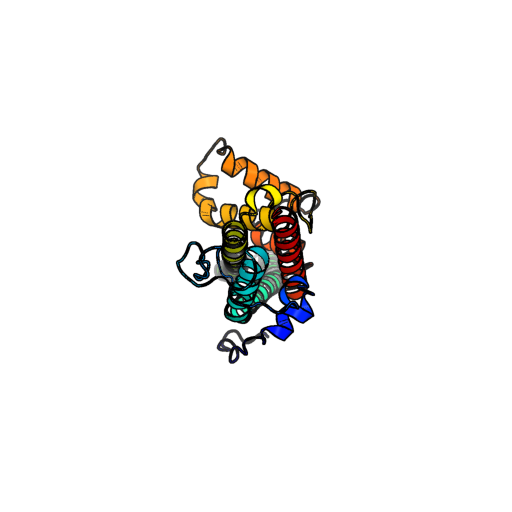5 218 PRO A O 1
ATOM 1689 N N . PRO A 1 219 ? 17.549 -3.598 -4.615 1.00 63.66 219 PRO A N 1
ATOM 1690 C CA . PRO A 1 219 ? 17.147 -2.746 -5.721 1.00 63.66 219 PRO A CA 1
ATOM 1691 C C . PRO A 1 219 ? 18.400 -2.100 -6.326 1.00 63.66 219 PRO A C 1
ATOM 1693 O O . PRO A 1 219 ? 19.145 -1.418 -5.622 1.00 63.66 219 PRO A O 1
ATOM 1696 N N . ASP A 1 220 ? 18.653 -2.355 -7.607 1.00 63.72 220 ASP A N 1
ATOM 1697 C CA . ASP A 1 220 ? 19.659 -1.626 -8.377 1.00 63.72 220 ASP A CA 1
ATOM 1698 C C . ASP A 1 220 ? 19.085 -0.287 -8.872 1.00 63.72 220 ASP A C 1
ATOM 1700 O O . ASP A 1 220 ? 17.909 0.021 -8.655 1.00 63.72 220 ASP A O 1
ATOM 1704 N N . ASP A 1 221 ? 19.898 0.514 -9.563 1.00 58.12 221 ASP A N 1
ATOM 1705 C CA . ASP A 1 221 ? 19.464 1.798 -10.138 1.00 58.12 221 ASP A CA 1
ATOM 1706 C C . ASP A 1 221 ? 18.332 1.643 -11.178 1.00 58.12 221 ASP A C 1
ATOM 1708 O O . ASP A 1 221 ? 17.690 2.623 -11.555 1.00 58.12 221 ASP A O 1
ATOM 1712 N N . SER A 1 222 ? 18.058 0.414 -11.632 1.00 63.97 222 SER A N 1
ATOM 1713 C CA . SER A 1 222 ? 16.961 0.070 -12.540 1.00 63.97 222 SER A CA 1
ATOM 1714 C C . SER A 1 222 ? 15.717 -0.455 -11.812 1.00 63.97 222 SER A C 1
ATOM 1716 O O . SER A 1 222 ? 14.721 -0.814 -12.453 1.00 63.97 222 SER A O 1
ATOM 1718 N N . SER A 1 223 ? 15.752 -0.536 -10.481 1.00 73.56 223 SER A N 1
ATOM 1719 C CA . SER A 1 223 ? 14.633 -1.009 -9.684 1.00 73.56 223 SER A CA 1
ATOM 1720 C C . SER A 1 223 ? 13.450 -0.049 -9.818 1.00 73.56 223 SER A C 1
ATOM 1722 O O . SER A 1 223 ? 13.614 1.166 -9.694 1.00 73.56 223 SER A O 1
ATOM 1724 N N . PRO A 1 224 ? 12.222 -0.567 -9.983 1.00 78.44 224 PRO A N 1
ATOM 1725 C CA . PRO A 1 224 ? 11.021 0.263 -9.993 1.00 78.44 224 PRO A CA 1
ATOM 1726 C C . PRO A 1 224 ? 10.671 0.818 -8.595 1.00 78.44 224 PRO A C 1
ATOM 1728 O O . PRO A 1 224 ? 9.657 1.496 -8.428 1.00 78.44 224 PRO A O 1
ATOM 1731 N N . GLY A 1 225 ? 11.519 0.561 -7.592 1.00 86.19 225 GLY A N 1
ATOM 1732 C CA . GLY A 1 225 ? 11.457 1.128 -6.253 1.00 86.19 225 GLY A CA 1
ATOM 1733 C C . GLY A 1 225 ? 10.868 0.171 -5.218 1.00 86.19 225 GLY A C 1
ATOM 1734 O O . GLY A 1 225 ? 10.140 -0.770 -5.533 1.00 86.19 225 GLY A O 1
ATOM 1735 N N . ALA A 1 226 ? 11.148 0.446 -3.940 1.00 91.56 226 ALA A N 1
ATOM 1736 C CA . ALA A 1 226 ? 10.752 -0.425 -2.831 1.00 91.56 226 ALA A CA 1
ATOM 1737 C C . ALA A 1 226 ? 9.234 -0.664 -2.756 1.00 91.56 226 ALA A C 1
ATOM 1739 O O . ALA A 1 226 ? 8.807 -1.758 -2.406 1.00 91.56 226 ALA A O 1
ATOM 1740 N N . CYS A 1 227 ? 8.402 0.322 -3.115 1.00 95.25 227 CYS A N 1
ATOM 1741 C CA . CYS A 1 227 ? 6.945 0.164 -3.073 1.00 95.25 227 CYS A CA 1
ATOM 1742 C C . CYS A 1 227 ? 6.441 -0.941 -4.010 1.00 95.25 227 CYS A C 1
ATOM 1744 O O . CYS A 1 227 ? 5.538 -1.678 -3.624 1.00 95.25 227 CYS A O 1
ATOM 1746 N N . VAL A 1 228 ? 7.026 -1.090 -5.203 1.00 94.56 228 VAL A N 1
ATOM 1747 C CA . VAL A 1 228 ? 6.651 -2.155 -6.149 1.00 94.56 228 VAL A CA 1
ATOM 1748 C C . VAL A 1 228 ? 6.955 -3.524 -5.552 1.00 94.56 228 VAL A C 1
ATOM 1750 O O . VAL A 1 228 ? 6.095 -4.405 -5.527 1.00 94.56 228 VAL A O 1
ATOM 1753 N N . GLU A 1 229 ? 8.155 -3.681 -5.000 1.00 93.62 229 GLU A N 1
ATOM 1754 C CA . GLU A 1 229 ? 8.589 -4.935 -4.387 1.00 93.62 229 GLU A CA 1
ATOM 1755 C C . GLU A 1 229 ? 7.757 -5.288 -3.150 1.00 93.62 229 GLU A C 1
ATOM 1757 O O . GLU A 1 229 ? 7.320 -6.428 -2.993 1.00 93.62 229 GLU A O 1
ATOM 1762 N N . LEU A 1 230 ? 7.464 -4.302 -2.300 1.00 95.81 230 LEU A N 1
ATOM 1763 C CA . LEU A 1 230 ? 6.614 -4.490 -1.127 1.00 95.81 230 LEU A CA 1
ATOM 1764 C C . LEU A 1 230 ? 5.188 -4.880 -1.521 1.00 95.81 230 LEU A C 1
ATOM 1766 O O . LEU A 1 230 ? 4.622 -5.778 -0.906 1.00 95.81 230 LEU A O 1
ATOM 1770 N N . LEU A 1 231 ? 4.607 -4.271 -2.559 1.00 96.69 231 LEU A N 1
ATOM 1771 C CA . LEU A 1 231 ? 3.297 -4.681 -3.077 1.00 96.69 231 LEU A CA 1
ATOM 1772 C C . LEU A 1 231 ? 3.324 -6.113 -3.618 1.00 96.69 231 LEU A C 1
ATOM 1774 O O . LEU A 1 231 ? 2.369 -6.859 -3.410 1.00 96.69 231 LEU A O 1
ATOM 1778 N N . ALA A 1 232 ? 4.415 -6.528 -4.264 1.00 94.12 232 ALA A N 1
ATOM 1779 C CA . ALA A 1 232 ? 4.579 -7.905 -4.716 1.00 94.12 232 ALA A CA 1
ATOM 1780 C C . ALA A 1 232 ? 4.680 -8.893 -3.539 1.00 94.12 232 ALA A C 1
ATOM 1782 O O . ALA A 1 232 ? 4.099 -9.975 -3.616 1.00 94.12 232 ALA A O 1
ATOM 1783 N N . VAL A 1 233 ? 5.371 -8.529 -2.450 1.00 94.88 233 VAL A N 1
ATOM 1784 C CA . VAL A 1 233 ? 5.432 -9.320 -1.205 1.00 94.88 233 VAL A CA 1
ATOM 1785 C C . VAL A 1 233 ? 4.054 -9.410 -0.550 1.00 94.88 233 VAL A C 1
ATOM 1787 O O . VAL A 1 233 ? 3.560 -10.508 -0.304 1.00 94.88 233 VAL A O 1
ATOM 1790 N N . LEU A 1 234 ? 3.413 -8.266 -0.314 1.00 96.94 234 LEU A N 1
ATOM 1791 C CA . LEU A 1 234 ? 2.123 -8.181 0.369 1.00 96.94 234 LEU A CA 1
ATOM 1792 C C . LEU A 1 234 ? 0.989 -8.808 -0.443 1.00 96.94 234 LEU A C 1
ATOM 1794 O O . LEU A 1 234 ? 0.048 -9.335 0.137 1.00 96.94 234 LEU A O 1
ATOM 1798 N N . GLY A 1 235 ? 1.042 -8.731 -1.772 1.00 96.06 235 GLY A N 1
ATOM 1799 C CA . GLY A 1 235 ? -0.022 -9.215 -2.647 1.00 96.06 235 GLY A CA 1
ATOM 1800 C C . GLY A 1 235 ? 0.197 -10.594 -3.256 1.00 96.06 235 GLY A C 1
ATOM 1801 O O . GLY A 1 235 ? -0.687 -11.096 -3.951 1.00 96.06 235 GLY A O 1
ATOM 1802 N N . GLY A 1 236 ? 1.381 -11.190 -3.080 1.00 94.12 236 GLY A N 1
ATOM 1803 C CA . GLY A 1 236 ? 1.774 -12.376 -3.848 1.00 94.12 236 GLY A CA 1
ATOM 1804 C C . GLY A 1 236 ? 1.701 -12.142 -5.364 1.00 94.12 236 GLY A C 1
ATOM 1805 O O . GLY A 1 236 ? 1.382 -13.056 -6.117 1.00 94.12 236 GLY A O 1
ATOM 1806 N N . GLY A 1 237 ? 1.912 -10.896 -5.804 1.00 91.62 237 GLY A N 1
ATOM 1807 C CA . GLY A 1 237 ? 1.777 -10.473 -7.203 1.00 91.62 237 GLY A CA 1
ATOM 1808 C C . GLY A 1 237 ? 0.347 -10.199 -7.691 1.00 91.62 237 GLY A C 1
ATOM 1809 O O . GLY A 1 237 ? 0.176 -9.855 -8.857 1.00 91.62 237 GLY A O 1
ATOM 1810 N N . THR A 1 238 ? -0.676 -10.301 -6.835 1.00 96.94 238 THR A N 1
ATOM 1811 C CA . THR A 1 238 ? -2.084 -10.062 -7.208 1.00 96.94 238 THR A CA 1
ATOM 1812 C C . THR A 1 238 ? -2.729 -8.978 -6.350 1.00 96.94 238 THR A C 1
ATOM 1814 O O . THR A 1 238 ? -2.336 -8.755 -5.202 1.00 96.94 238 THR A O 1
ATOM 1817 N N . PHE A 1 239 ? -3.752 -8.314 -6.891 1.00 96.81 239 PHE A N 1
ATOM 1818 C CA . PHE A 1 239 ? -4.517 -7.332 -6.127 1.00 96.81 239 PHE A CA 1
ATOM 1819 C C . PHE A 1 239 ? -5.374 -8.010 -5.049 1.00 96.81 239 PHE A C 1
ATOM 1821 O O . PHE A 1 239 ? -5.496 -7.505 -3.939 1.00 96.81 239 PHE A O 1
ATOM 1828 N N . GLU A 1 240 ? -5.929 -9.182 -5.347 1.00 97.44 240 GLU A N 1
ATOM 1829 C CA . GLU A 1 240 ? -6.754 -9.971 -4.433 1.00 97.44 240 GLU A CA 1
ATOM 1830 C C . GLU A 1 240 ? -5.946 -10.453 -3.229 1.00 97.44 240 GLU A C 1
ATOM 1832 O O . GLU A 1 240 ? -6.427 -10.379 -2.098 1.00 97.44 240 GLU A O 1
ATOM 1837 N N . GLY A 1 241 ? -4.704 -10.899 -3.446 1.00 98.00 241 GLY A N 1
ATOM 1838 C CA . GLY A 1 241 ? -3.794 -11.255 -2.360 1.00 98.00 241 GLY A CA 1
ATOM 1839 C C . GLY A 1 241 ? -3.470 -10.051 -1.476 1.00 98.00 241 GLY A C 1
ATOM 1840 O O . GLY A 1 241 ? -3.456 -10.168 -0.250 1.00 98.00 241 GLY A O 1
ATOM 1841 N N . LEU A 1 242 ? -3.296 -8.871 -2.083 1.00 98.12 242 LEU A N 1
ATOM 1842 C CA . LEU A 1 242 ? -3.027 -7.633 -1.351 1.00 98.12 242 LEU A CA 1
ATOM 1843 C C . LEU A 1 242 ? -4.235 -7.239 -0.502 1.00 98.12 242 LEU A C 1
ATOM 1845 O O . LEU A 1 242 ? -4.093 -7.006 0.697 1.00 98.12 242 LEU A O 1
ATOM 1849 N N . ALA A 1 243 ? -5.423 -7.218 -1.106 1.00 98.06 243 ALA A N 1
ATOM 1850 C CA . ALA A 1 243 ? -6.673 -6.924 -0.421 1.00 98.06 243 ALA A CA 1
ATOM 1851 C C . ALA A 1 243 ? -6.920 -7.909 0.730 1.00 98.06 243 ALA A C 1
ATOM 1853 O O . ALA A 1 243 ? -7.213 -7.487 1.845 1.00 98.06 243 ALA A O 1
ATOM 1854 N N . SER A 1 244 ? -6.701 -9.206 0.497 1.00 98.38 244 SER A N 1
ATOM 1855 C CA . SER A 1 244 ? -6.839 -10.250 1.518 1.00 98.38 244 SER A CA 1
ATOM 1856 C C . SER A 1 244 ? -5.933 -9.998 2.722 1.00 98.38 244 SER A C 1
ATOM 1858 O O . SER A 1 244 ? -6.400 -10.044 3.856 1.00 98.38 244 SER A O 1
ATOM 1860 N N . ASN A 1 245 ? -4.658 -9.667 2.499 1.00 98.44 245 ASN A N 1
ATOM 1861 C CA . ASN A 1 245 ? -3.722 -9.382 3.588 1.00 98.44 245 ASN A CA 1
ATOM 1862 C C . ASN A 1 245 ? -4.041 -8.072 4.325 1.00 98.44 245 ASN A C 1
ATOM 1864 O O . ASN A 1 245 ? -3.922 -8.017 5.551 1.00 98.44 245 ASN A O 1
ATOM 1868 N N . VAL A 1 246 ? -4.493 -7.038 3.607 1.00 98.38 246 VAL A N 1
ATOM 1869 C CA . VAL A 1 246 ? -4.945 -5.765 4.194 1.00 98.38 246 VAL A CA 1
ATOM 1870 C C . VAL A 1 246 ? -6.170 -5.977 5.084 1.00 98.38 246 VAL A C 1
ATOM 1872 O O . VAL A 1 246 ? -6.180 -5.523 6.228 1.00 98.38 246 VAL A O 1
ATOM 1875 N N . PHE A 1 247 ? -7.183 -6.698 4.598 1.00 98.62 247 PHE A N 1
ATOM 1876 C CA . PHE A 1 247 ? -8.397 -6.963 5.367 1.00 98.62 247 PHE A CA 1
ATOM 1877 C C . PHE A 1 247 ? -8.170 -7.935 6.521 1.00 98.62 247 PHE A C 1
ATOM 1879 O O . PHE A 1 247 ? -8.708 -7.707 7.602 1.00 98.62 247 PHE A O 1
ATOM 1886 N N . ALA A 1 248 ? -7.337 -8.965 6.344 1.00 98.56 248 ALA A N 1
ATOM 1887 C CA . ALA A 1 248 ? -6.950 -9.853 7.437 1.00 98.56 248 ALA A CA 1
ATOM 1888 C C . ALA A 1 248 ? -6.268 -9.068 8.567 1.00 98.56 248 ALA A C 1
ATOM 1890 O O . ALA A 1 248 ? -6.616 -9.236 9.734 1.00 98.56 248 ALA A O 1
ATOM 1891 N N . PHE A 1 249 ? -5.352 -8.156 8.224 1.00 98.62 249 PHE A N 1
ATOM 1892 C CA . PHE A 1 249 ? -4.709 -7.280 9.202 1.00 98.62 249 PHE A CA 1
ATOM 1893 C C . PHE A 1 249 ? -5.713 -6.367 9.909 1.00 98.62 249 PHE A C 1
ATOM 1895 O O . PHE A 1 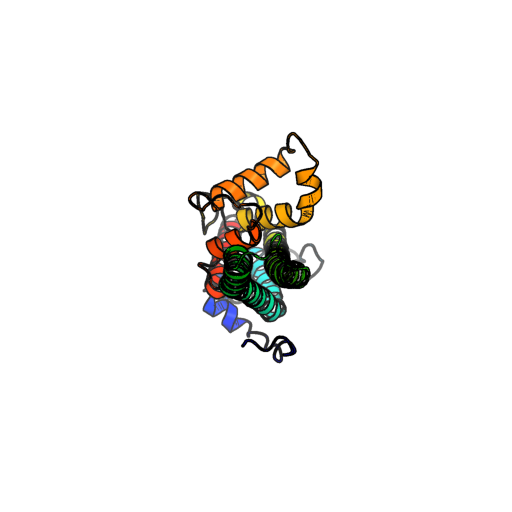249 ? -5.747 -6.328 11.138 1.00 98.62 249 PHE A O 1
ATOM 1902 N N . ALA A 1 250 ? -6.558 -5.669 9.147 1.00 98.44 250 ALA A N 1
ATOM 1903 C CA . ALA A 1 250 ? -7.584 -4.786 9.694 1.00 98.44 250 ALA A CA 1
ATOM 1904 C C . ALA A 1 250 ? -8.536 -5.526 10.647 1.00 98.44 250 ALA A C 1
ATOM 1906 O O . ALA A 1 250 ? -8.854 -5.026 11.727 1.00 98.44 250 ALA A O 1
ATOM 1907 N N . HIS A 1 251 ? -8.963 -6.731 10.269 1.00 98.25 251 HIS A N 1
ATOM 1908 C CA . HIS A 1 251 ? -9.855 -7.557 11.071 1.00 98.25 251 HIS A CA 1
ATOM 1909 C C . HIS A 1 251 ? -9.205 -8.023 12.378 1.00 98.25 251 HIS A C 1
ATOM 1911 O O . HIS A 1 251 ? -9.814 -7.897 13.442 1.00 98.25 251 HIS A O 1
ATOM 1917 N N . ASN A 1 252 ? -7.962 -8.507 12.319 1.00 97.81 252 ASN A N 1
ATOM 1918 C CA . ASN A 1 252 ? -7.217 -8.916 13.510 1.00 97.81 252 ASN A CA 1
ATOM 1919 C C . ASN A 1 252 ? -6.993 -7.732 14.456 1.00 97.81 252 ASN A C 1
ATOM 1921 O O . ASN A 1 252 ? -7.188 -7.858 15.663 1.00 97.81 252 ASN A O 1
ATOM 1925 N N . LEU A 1 253 ? -6.651 -6.563 13.904 1.00 97.69 253 LEU A N 1
ATOM 1926 C CA . LEU A 1 253 ? -6.466 -5.338 14.675 1.00 97.69 253 LEU A CA 1
ATOM 1927 C C . LEU A 1 253 ? -7.747 -4.939 15.420 1.00 97.69 253 LEU A C 1
ATOM 1929 O O . LEU A 1 253 ? -7.699 -4.638 16.611 1.00 97.69 253 LEU A O 1
ATOM 1933 N N . ALA A 1 254 ? -8.892 -4.974 14.737 1.00 96.62 254 ALA A N 1
ATOM 1934 C CA . ALA A 1 254 ? -10.189 -4.670 15.333 1.00 96.62 254 ALA A CA 1
ATOM 1935 C C . ALA A 1 254 ? -10.614 -5.708 16.382 1.00 96.62 254 ALA A C 1
ATOM 1937 O O . ALA A 1 254 ? -11.133 -5.336 17.431 1.00 96.62 254 ALA A O 1
ATOM 1938 N N . THR A 1 255 ? -10.351 -6.993 16.141 1.00 95.88 255 THR A N 1
ATOM 1939 C CA . THR A 1 255 ? -10.654 -8.073 17.094 1.00 95.88 255 THR A CA 1
ATOM 1940 C C . THR A 1 255 ? -9.875 -7.899 18.397 1.00 95.88 255 THR A C 1
ATOM 1942 O O . THR A 1 255 ? -10.458 -7.950 19.479 1.00 95.88 255 THR A O 1
ATOM 1945 N N . GLU A 1 256 ? -8.578 -7.607 18.304 1.00 94.62 256 GLU A N 1
ATOM 1946 C CA . GLU A 1 256 ? -7.730 -7.332 19.469 1.00 94.62 256 GLU A CA 1
ATOM 1947 C C . GLU A 1 256 ? -8.117 -6.036 20.191 1.00 94.62 256 GLU A C 1
ATOM 1949 O O . GLU A 1 256 ? -8.038 -5.956 21.417 1.00 94.62 256 GLU A O 1
ATOM 1954 N N . ALA A 1 257 ? -8.548 -5.007 19.454 1.00 92.19 257 ALA A N 1
ATOM 1955 C CA . ALA A 1 257 ? -9.063 -3.780 20.059 1.00 92.19 257 ALA A CA 1
ATOM 1956 C C . ALA A 1 257 ? -10.352 -4.053 20.851 1.00 92.19 257 ALA A C 1
ATOM 1958 O O . ALA A 1 257 ? -10.477 -3.611 21.992 1.00 92.19 257 ALA A O 1
ATOM 1959 N N . ARG A 1 258 ? -11.272 -4.842 20.282 1.00 91.38 258 ARG A N 1
ATOM 1960 C CA . ARG A 1 258 ? -12.543 -5.220 20.914 1.00 91.38 258 ARG A CA 1
ATOM 1961 C C . ARG A 1 258 ? -12.341 -6.045 22.183 1.00 91.38 258 ARG A C 1
ATOM 1963 O O . ARG A 1 258 ? -13.000 -5.787 23.180 1.00 91.38 258 ARG A O 1
ATOM 1970 N N . ALA A 1 259 ? -11.393 -6.984 22.176 1.00 89.19 259 ALA A N 1
ATOM 1971 C CA . ALA A 1 259 ? -11.090 -7.836 23.329 1.00 89.19 259 ALA A CA 1
ATOM 1972 C C . ALA A 1 259 ? -10.553 -7.070 24.556 1.00 89.19 259 ALA A C 1
ATOM 1974 O O . ALA A 1 259 ? -10.557 -7.607 25.663 1.00 89.19 259 ALA A O 1
ATOM 1975 N N . LYS A 1 260 ? -10.079 -5.828 24.375 1.00 79.62 260 LYS A N 1
ATOM 1976 C CA . LYS A 1 260 ? -9.592 -4.964 25.462 1.00 79.62 260 LYS A CA 1
ATOM 1977 C C . LYS A 1 260 ? -10.668 -4.067 26.076 1.00 79.62 260 LYS A C 1
ATOM 1979 O O . LYS A 1 260 ? -10.369 -3.410 27.071 1.00 79.62 260 LYS A O 1
ATOM 1984 N N . VAL A 1 261 ? -11.868 -4.002 25.498 1.00 66.56 261 VAL A N 1
ATOM 1985 C CA . VAL A 1 261 ? -12.982 -3.227 26.058 1.00 66.56 261 VAL A CA 1
ATOM 1986 C C . VAL A 1 261 ? -13.702 -4.123 27.079 1.00 66.56 261 VAL A C 1
ATOM 1988 O O . VAL A 1 261 ? -14.274 -5.130 26.662 1.00 66.56 261 VAL A O 1
ATOM 1991 N N . PRO A 1 262 ? -13.594 -3.841 28.394 1.00 47.56 262 PRO A N 1
ATOM 1992 C CA . PRO A 1 262 ? -14.200 -4.657 29.448 1.00 47.56 262 PRO A CA 1
ATOM 1993 C C . PRO A 1 262 ? -15.729 -4.575 29.476 1.00 47.56 262 PRO A C 1
ATOM 1995 O O . PRO A 1 262 ? -16.281 -3.530 29.060 1.00 47.56 262 PRO A O 1
#

Secondary structure (DSSP, 8-state):
---TT-------PPPHHHHHHHTT-GGGGS--PBPB-TTSPBPBPTTSPBPBSSHHHHHHHHHHHHHHHHHHHHHHHHHHHHHHHHHHHHHHHHHHHHHHHHHHHHHTT--SPPHHHHHHHHHHHHHHHHHHHHHHHHHHHHHHHHHHHHHHHHHHTTTTTTTTTSS-EETTEEHHHHHHHHHHHHHTHHHHHH-SSPPHHHHHHHHHHHHHTTTSPPP-TT---HHHHHHHHHHTTSHHHHHHHHHHHHHHHHHHHHHT--

Sequence (262 aa):
MIDTTAQPPEARITPYDDVVNAYNLTILKEIGDWSLDSTGDLVMTRDGDPQHGDIAYNGLFRLVQMWRYSEPHLRYLFATMGGMLSQRNALDDALNAVGDKAHEEMVRGHGMPSSAFGEALHNVLDRQAAAVFGAGIYAGSLMLMLSTVLLRLKDDIQGKEQWTTVGPFFNGHSVGAIIEAGANGFRHADEWAKTRPPTTQQKRSQDIIEAALYGRPPPDDSSPGACVELLAVLGGGTFEGLASNVFAFAHNLATEARAKVP

Radius of gyration: 23.33 Å; Cα contacts (8 Å, |Δi|>4): 297; chains: 1; bounding box: 63×27×71 Å

Foldseek 3Di:
DPPPPDDLPPQPQDDLVNLCVLLVLVLLVDQWDFDADPVRDFDAFPVRHGATHDLLNRLLSVLSVLCSVCVSVLQVLLVLLVVLVVQLVVLVVQLVVLVVVQVVCVVVPNHHGDVVSVVSNCVSVVSNVCSLQSSLVSLLVSLLSLLVSVVSSCVSLVLPVCQQPFDDDALSGHPNLLSNLSNCCSVCVVVPVPDPPDDPVVVSSVVSLCSNCPPPDDADPSHSDSSNSSCCSQQVSDPSSNSNRSSSRSSRSSVVSVVPPD